Protein AF-A0A963TFZ0-F1 (afdb_monomer_lite)

Secondary structure (DSSP, 8-state):
-----HHHHHIIIIIS--EEEEESSSEEEEEGGGHHHHHHHHHHHHHHHHHHHHHHH-TTTTTTHHHHHHHHHHH-SEETTSS-TTS---SS-TT---HHHHHHHHHHHTTSEEEEEEETTEEEEEEHHHHS-GGGTSSPPPHHHHHHHHHHHHHHHHSEE-HHHHHHHHS-S-HHHHHHHHHHHHHTTSSEEEEEE-TTSPEEEEEE-TTTTSS--PPPPPSS--PPPTT-TTTS-HHHHHHHH------GGG--

Radius of gyration: 21.42 Å; chains: 1; bounding box: 58×41×59 Å

Foldseek 3Di:
DDDDDPVVVCCCQQPVLQWFWDAFLHTDIHGLLCLLLCQLQLVVLCVVCVVVVCVVQNPCLCVCQVVLQVCCVVVPKDWPVRPCPPPPPDPDPPPDDRSSNSNVVNCCSNQQWTFNGDPVPITIIHGNPVRRDPVSVDDRDDNLVSLLVQLVVQQVVVQKFALVSSCSLRVSRDSVSSVVSVVVCVVVLQKDWDWAQWPVRDTDIIIHGPCSVVDDDDDDDDPDDDDADCCHSCCVPVVVCCGHPVDRDDDPVPPD

pLDDT: mean 89.76, std 12.13, range [37.34, 98.81]

Structure (mmCIF, N/CA/C/O backbone):
data_AF-A0A963TFZ0-F1
#
_entry.id   AF-A0A963TFZ0-F1
#
loop_
_atom_site.group_PDB
_atom_site.id
_atom_site.type_symbol
_atom_site.label_atom_id
_atom_site.label_alt_id
_atom_site.label_comp_id
_atom_site.label_asym_id
_atom_site.label_entity_id
_atom_site.label_seq_id
_atom_site.pdbx_PDB_ins_code
_atom_site.Cartn_x
_atom_site.Cartn_y
_atom_site.Cartn_z
_atom_site.occupancy
_atom_site.B_iso_or_equiv
_atom_site.auth_seq_id
_atom_site.auth_comp_id
_atom_site.auth_asym_id
_atom_site.auth_atom_id
_atom_site.pdbx_PDB_model_num
ATOM 1 N N . ARG A 1 1 ? -15.243 -23.449 0.986 1.00 50.50 1 ARG A N 1
ATOM 2 C CA . ARG A 1 1 ? -14.393 -22.265 1.275 1.00 50.50 1 ARG A CA 1
ATOM 3 C C . ARG A 1 1 ? -13.305 -22.223 0.214 1.00 50.50 1 ARG A C 1
ATOM 5 O O . ARG A 1 1 ? -12.649 -23.250 0.073 1.00 50.50 1 ARG A O 1
ATOM 12 N N . PRO A 1 2 ? -13.129 -21.138 -0.553 1.00 51.84 2 PRO A N 1
ATOM 13 C CA . PRO A 1 2 ? -12.000 -21.059 -1.467 1.00 51.84 2 PRO A CA 1
ATOM 14 C C . PRO A 1 2 ? -10.715 -21.015 -0.630 1.00 51.84 2 PRO A C 1
ATOM 16 O O . PRO A 1 2 ? -10.427 -20.033 0.044 1.00 51.84 2 PRO A O 1
ATOM 19 N N . SER A 1 3 ? -9.991 -22.130 -0.591 1.00 74.75 3 SER A N 1
ATOM 20 C CA . SER A 1 3 ? -8.622 -22.174 -0.085 1.00 74.75 3 SER A CA 1
ATOM 21 C C . SER A 1 3 ? -7.736 -21.441 -1.086 1.00 74.75 3 SER A C 1
ATOM 23 O O . SER A 1 3 ? -7.820 -21.732 -2.283 1.00 74.75 3 SER A O 1
ATOM 25 N N . TYR A 1 4 ? -6.887 -20.525 -0.622 1.00 79.44 4 TYR A N 1
ATOM 26 C CA . TYR A 1 4 ? -5.806 -19.993 -1.448 1.00 79.44 4 TYR A CA 1
ATOM 27 C C . TYR A 1 4 ? -5.033 -21.154 -2.094 1.00 79.44 4 TYR A C 1
ATOM 29 O O . TYR A 1 4 ? -4.707 -22.135 -1.426 1.00 79.44 4 TYR A O 1
ATOM 37 N N . ARG A 1 5 ? -4.784 -21.057 -3.401 1.00 87.19 5 ARG A N 1
ATOM 38 C CA . ARG A 1 5 ? -3.925 -21.978 -4.150 1.00 87.19 5 ARG A CA 1
ATOM 39 C C . ARG A 1 5 ? -2.793 -21.144 -4.743 1.00 87.19 5 ARG A C 1
ATOM 41 O O . ARG A 1 5 ? -3.124 -20.158 -5.400 1.00 87.19 5 ARG A O 1
ATOM 48 N N . PRO A 1 6 ? -1.514 -21.502 -4.537 1.00 84.81 6 PRO A N 1
ATOM 49 C CA . PRO A 1 6 ? -0.382 -20.724 -5.047 1.00 84.81 6 PRO A CA 1
ATOM 50 C C . PRO A 1 6 ? -0.499 -20.365 -6.535 1.00 84.81 6 PRO A C 1
ATOM 52 O O . PRO A 1 6 ? -0.297 -19.211 -6.900 1.00 84.81 6 PRO A O 1
ATOM 55 N N . ASP A 1 7 ? -0.962 -21.300 -7.367 1.00 89.38 7 ASP A N 1
ATOM 56 C CA . ASP A 1 7 ? -1.140 -21.091 -8.813 1.00 89.38 7 ASP A CA 1
ATOM 57 C C . ASP A 1 7 ? -2.146 -19.982 -9.160 1.00 89.38 7 ASP A C 1
ATOM 59 O O . ASP A 1 7 ? -2.068 -19.377 -10.232 1.00 89.38 7 ASP A O 1
ATOM 63 N N . ASN A 1 8 ? -3.081 -19.668 -8.254 1.00 92.06 8 ASN A N 1
ATOM 64 C CA . ASN A 1 8 ? -4.006 -18.556 -8.457 1.00 92.06 8 ASN A CA 1
ATOM 65 C C . ASN A 1 8 ? -3.266 -17.218 -8.473 1.00 92.06 8 ASN A C 1
ATOM 67 O O . ASN A 1 8 ? -3.699 -16.318 -9.184 1.00 92.06 8 ASN A O 1
ATOM 71 N N . LEU A 1 9 ? -2.174 -17.070 -7.714 1.00 91.38 9 LEU A N 1
ATOM 72 C CA . LEU A 1 9 ? -1.413 -15.824 -7.688 1.00 91.38 9 LEU A CA 1
ATOM 73 C C . LEU A 1 9 ? -0.761 -15.564 -9.048 1.00 91.38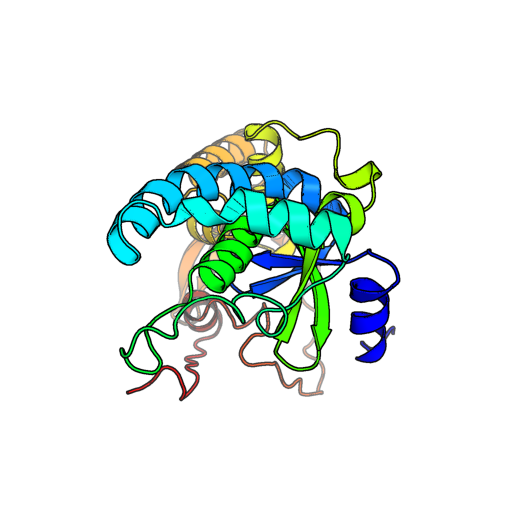 9 LEU A C 1
ATOM 75 O O . LEU A 1 9 ? -1.003 -14.514 -9.637 1.00 91.38 9 LEU A O 1
ATOM 79 N N . ALA A 1 10 ? -0.015 -16.542 -9.572 1.00 90.94 10 ALA A N 1
ATOM 80 C CA . ALA A 1 10 ? 0.621 -16.440 -10.886 1.00 90.94 10 ALA A CA 1
ATOM 81 C C . ALA A 1 10 ? -0.418 -16.202 -11.987 1.00 90.94 10 ALA A C 1
ATOM 83 O O . ALA A 1 10 ? -0.247 -15.335 -12.837 1.00 90.94 10 ALA A O 1
ATOM 84 N N . ARG A 1 11 ? -1.560 -16.899 -11.935 1.00 93.81 11 ARG A N 1
ATOM 85 C CA . ARG A 1 11 ? -2.658 -16.648 -12.872 1.00 93.81 11 ARG A CA 1
ATOM 86 C C . ARG A 1 11 ? -3.182 -15.210 -12.779 1.00 93.81 11 ARG A C 1
ATOM 88 O O . ARG A 1 11 ? -3.301 -14.553 -13.807 1.00 93.81 11 ARG A O 1
ATOM 95 N N . LEU A 1 12 ? -3.512 -14.727 -11.580 1.00 95.69 12 LEU A N 1
ATOM 96 C CA . LEU A 1 12 ? -4.121 -13.407 -11.388 1.00 95.69 12 LEU A CA 1
ATOM 97 C C . LEU A 1 12 ? -3.158 -12.250 -11.701 1.00 95.69 12 LEU A C 1
ATOM 99 O O . LEU A 1 12 ? -3.612 -11.202 -12.158 1.00 95.69 12 LEU A O 1
ATOM 103 N N . HIS A 1 13 ? -1.860 -12.438 -11.463 1.00 95.31 13 HIS A N 1
ATOM 104 C CA . HIS A 1 13 ? -0.815 -11.442 -11.693 1.00 95.31 13 HIS A CA 1
ATOM 105 C C . HIS A 1 13 ? -0.248 -11.498 -13.124 1.00 95.31 13 HIS A C 1
ATOM 107 O O . HIS A 1 13 ? -0.319 -10.514 -13.865 1.00 95.31 13 HIS A O 1
ATOM 113 N N . ASP A 1 14 ? 0.244 -12.662 -13.557 1.00 93.88 14 ASP A N 1
ATOM 114 C CA . ASP A 1 14 ? 1.015 -12.797 -14.800 1.00 93.88 14 ASP A CA 1
ATOM 115 C C . ASP A 1 14 ? 0.125 -12.913 -16.044 1.00 93.88 14 ASP A C 1
ATOM 117 O O . ASP A 1 14 ? 0.558 -12.559 -17.142 1.00 93.88 14 ASP A O 1
ATOM 121 N N . ARG A 1 15 ? -1.101 -13.443 -15.901 1.00 92.81 15 ARG A N 1
ATOM 122 C CA . ARG A 1 15 ? -2.001 -13.725 -17.036 1.00 92.81 15 ARG A CA 1
ATOM 123 C C . ARG A 1 15 ? -3.243 -12.845 -17.046 1.00 92.81 15 ARG A C 1
ATOM 125 O O . ARG A 1 15 ? -3.474 -12.145 -18.023 1.00 92.81 15 ARG A O 1
ATOM 132 N N . ASP A 1 16 ? -4.022 -12.865 -15.966 1.00 95.94 16 ASP A N 1
ATOM 133 C CA . ASP A 1 16 ? -5.342 -12.223 -15.921 1.00 95.94 16 ASP A CA 1
ATOM 134 C C . ASP A 1 16 ? -5.259 -10.706 -15.641 1.00 95.94 16 ASP A C 1
ATOM 136 O O . ASP A 1 16 ? -6.281 -10.028 -15.713 1.00 95.94 16 ASP A O 1
ATOM 140 N N . ARG A 1 17 ? -4.074 -10.172 -15.293 1.00 96.12 17 ARG A N 1
ATOM 141 C CA . ARG A 1 17 ? -3.825 -8.740 -14.999 1.00 96.12 17 ARG A CA 1
ATOM 142 C C . ARG A 1 17 ? -4.759 -8.134 -13.947 1.00 96.12 17 ARG A C 1
ATOM 144 O O . ARG A 1 17 ? -5.064 -6.946 -13.966 1.00 96.12 17 ARG A O 1
ATOM 151 N N . LYS A 1 18 ? -5.192 -8.954 -12.986 1.00 97.12 18 LYS A N 1
ATOM 152 C CA . LYS A 1 18 ? -6.062 -8.541 -11.872 1.00 97.12 18 LYS A CA 1
ATOM 153 C C . LYS A 1 18 ? -5.286 -8.041 -10.663 1.00 97.12 18 LYS A C 1
ATOM 155 O O . LYS A 1 18 ? -5.887 -7.498 -9.736 1.00 97.12 18 LYS A O 1
ATOM 160 N N . LEU A 1 19 ? -3.972 -8.236 -10.658 1.00 97.56 19 LEU A N 1
ATOM 161 C CA . LEU A 1 19 ? -3.061 -7.846 -9.593 1.00 97.56 19 LEU A CA 1
ATOM 162 C C . LEU A 1 19 ? -1.846 -7.123 -10.189 1.00 97.56 19 LEU A C 1
ATOM 164 O O . LEU A 1 19 ? -1.428 -7.453 -11.295 1.00 97.56 19 LEU A O 1
ATOM 168 N N . PHE A 1 20 ? -1.257 -6.194 -9.439 1.00 97.69 20 PHE A N 1
ATOM 169 C CA . PHE A 1 20 ? 0.016 -5.547 -9.760 1.00 97.69 20 PHE A CA 1
ATOM 170 C C . PHE A 1 20 ? 0.934 -5.502 -8.535 1.00 97.69 20 PHE A C 1
ATOM 172 O O . PHE A 1 20 ? 0.472 -5.553 -7.394 1.00 97.69 20 PHE A O 1
ATOM 179 N N . GLU A 1 21 ? 2.239 -5.385 -8.769 1.00 97.12 21 GLU A N 1
ATOM 180 C CA . GLU A 1 21 ? 3.241 -5.234 -7.714 1.00 97.12 21 GLU A CA 1
ATOM 181 C C . GLU A 1 21 ? 3.632 -3.776 -7.496 1.00 97.12 21 GLU A C 1
ATOM 183 O O . GLU A 1 21 ? 4.109 -3.099 -8.413 1.00 97.12 21 GLU A O 1
ATOM 188 N N . HIS A 1 22 ? 3.516 -3.307 -6.253 1.00 97.19 22 HIS A N 1
ATOM 189 C CA . HIS A 1 22 ? 4.093 -2.030 -5.834 1.00 97.19 22 HIS A CA 1
ATOM 190 C C . HIS A 1 22 ? 4.313 -1.967 -4.324 1.00 97.19 22 HIS A C 1
ATOM 192 O O . HIS A 1 22 ? 3.959 -2.875 -3.571 1.00 97.19 22 HIS A O 1
ATOM 198 N N . TRP A 1 23 ? 4.904 -0.869 -3.871 1.00 95.44 23 TRP A N 1
ATOM 199 C CA . TRP A 1 23 ? 5.026 -0.557 -2.460 1.00 95.44 23 TRP A CA 1
ATOM 200 C C . TRP A 1 23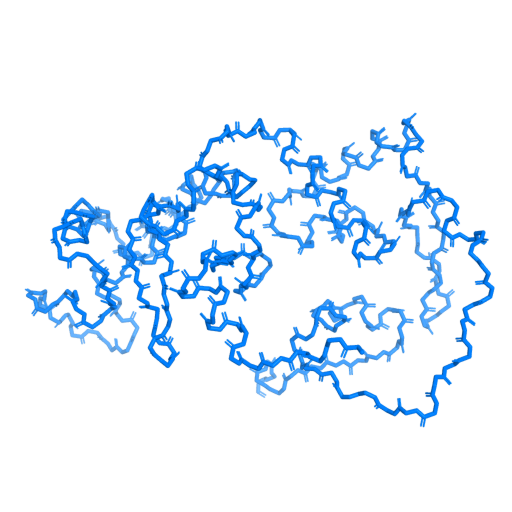 ? 3.678 -0.107 -1.884 1.00 95.44 23 TRP A C 1
ATOM 202 O O . TRP A 1 23 ? 3.051 0.837 -2.375 1.00 95.44 23 TRP A O 1
ATOM 212 N N . THR A 1 24 ? 3.279 -0.741 -0.783 1.00 93.19 24 THR A N 1
ATOM 213 C CA . THR A 1 24 ? 2.396 -0.135 0.221 1.00 93.19 24 THR A CA 1
ATOM 214 C C . THR A 1 24 ? 3.294 0.404 1.349 1.00 93.19 24 THR A C 1
ATOM 216 O O . THR A 1 24 ? 4.152 1.250 1.087 1.00 93.19 24 THR A O 1
ATOM 219 N N . HIS A 1 25 ? 3.153 -0.119 2.567 1.00 88.56 25 HIS 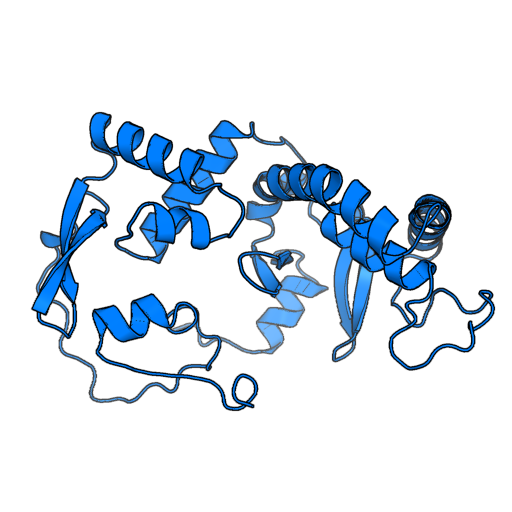A N 1
ATOM 220 C CA . HIS A 1 25 ? 4.175 -0.105 3.616 1.00 88.56 25 HIS A CA 1
ATOM 221 C C . HIS A 1 25 ? 5.401 -0.958 3.245 1.00 88.56 25 HIS A C 1
ATOM 223 O O . HIS A 1 25 ? 6.519 -0.520 3.471 1.00 88.56 25 HIS A O 1
ATOM 229 N N . ASP A 1 26 ? 5.167 -2.104 2.595 1.00 89.81 26 ASP A N 1
ATOM 230 C CA . ASP A 1 26 ? 6.159 -3.070 2.116 1.00 89.81 26 ASP A CA 1
ATOM 231 C C . ASP A 1 26 ? 5.828 -3.505 0.677 1.00 89.81 26 ASP A C 1
ATOM 233 O O . ASP A 1 26 ? 4.806 -3.100 0.102 1.00 89.81 26 ASP A O 1
ATOM 237 N N . ALA A 1 27 ? 6.697 -4.314 0.065 1.00 90.94 27 ALA A N 1
ATOM 238 C CA . ALA A 1 27 ? 6.496 -4.829 -1.286 1.00 90.94 27 ALA A CA 1
ATOM 239 C C . ALA A 1 27 ? 5.262 -5.736 -1.292 1.00 90.94 27 ALA A C 1
ATOM 241 O O . ALA A 1 27 ? 5.208 -6.725 -0.566 1.00 90.94 27 ALA A O 1
ATOM 242 N N . SER A 1 28 ? 4.248 -5.366 -2.071 1.00 93.62 28 SER A N 1
ATOM 243 C CA . SER A 1 28 ? 2.913 -5.956 -1.984 1.00 93.62 28 SER A CA 1
ATOM 244 C C . SER A 1 28 ? 2.368 -6.335 -3.355 1.00 93.62 28 SER A C 1
ATOM 246 O O . SER A 1 28 ? 2.646 -5.666 -4.350 1.00 93.62 28 SER A O 1
ATOM 248 N N . ILE A 1 29 ? 1.520 -7.365 -3.370 1.00 94.69 29 ILE A N 1
ATOM 249 C CA . ILE A 1 29 ? 0.613 -7.655 -4.482 1.00 94.69 29 ILE A CA 1
ATOM 250 C C . ILE A 1 29 ? -0.708 -6.923 -4.225 1.00 94.69 29 ILE A C 1
ATOM 252 O O . ILE A 1 29 ? -1.306 -7.082 -3.159 1.00 94.69 29 ILE A O 1
ATOM 256 N N . ILE A 1 30 ? -1.163 -6.115 -5.178 1.00 96.44 30 ILE A N 1
ATOM 257 C CA . ILE A 1 30 ? -2.272 -5.170 -5.007 1.00 96.44 30 ILE A CA 1
ATOM 258 C C . ILE A 1 30 ? -3.319 -5.413 -6.106 1.00 96.44 30 ILE A C 1
ATOM 260 O O . ILE A 1 30 ? -2.935 -5.653 -7.248 1.00 96.44 30 ILE A O 1
ATOM 264 N N . PRO A 1 31 ? -4.633 -5.342 -5.821 1.00 97.00 31 PRO A N 1
ATOM 265 C CA . PRO A 1 31 ? -5.661 -5.399 -6.860 1.00 97.00 31 PRO A CA 1
ATOM 266 C C . PRO A 1 31 ? -5.463 -4.330 -7.937 1.00 97.00 31 PRO A C 1
ATOM 268 O O . PRO A 1 31 ? -5.339 -3.154 -7.609 1.00 97.00 31 PRO A O 1
ATOM 271 N N . ALA A 1 32 ? -5.501 -4.714 -9.215 1.00 97.56 32 ALA A N 1
ATOM 272 C CA . ALA A 1 32 ? -5.332 -3.794 -10.345 1.00 97.56 32 ALA A CA 1
ATOM 273 C C . ALA A 1 32 ? -6.361 -2.653 -10.338 1.00 97.56 32 ALA A C 1
ATOM 275 O O . ALA A 1 32 ? -6.022 -1.521 -10.665 1.00 97.56 32 ALA A O 1
ATOM 276 N N . ALA A 1 33 ? -7.568 -2.907 -9.826 1.00 97.06 33 ALA A N 1
ATOM 277 C CA . ALA A 1 33 ? -8.592 -1.885 -9.621 1.00 97.06 33 ALA A CA 1
ATOM 278 C C . ALA A 1 33 ? -8.156 -0.732 -8.696 1.00 97.06 33 ALA A C 1
ATOM 280 O O . ALA A 1 33 ? -8.778 0.323 -8.698 1.00 97.06 33 ALA A O 1
ATOM 281 N N . TYR A 1 34 ? -7.103 -0.908 -7.889 1.00 97.38 34 TYR A N 1
ATOM 282 C CA . TYR A 1 34 ? -6.584 0.143 -7.006 1.00 97.38 34 TYR A CA 1
ATOM 283 C C . TYR A 1 34 ? -5.513 0.996 -7.684 1.00 97.38 34 TYR A C 1
ATOM 285 O O . TYR A 1 34 ? -5.101 2.015 -7.130 1.00 97.38 34 TYR A O 1
ATOM 293 N N . PHE A 1 35 ? -5.063 0.607 -8.877 1.00 98.12 35 PHE A N 1
ATOM 294 C CA . PHE A 1 35 ? -4.009 1.294 -9.607 1.00 98.12 35 PHE A CA 1
ATOM 295 C C . PHE A 1 35 ? -4.256 2.802 -9.817 1.00 98.12 35 PHE A C 1
ATOM 297 O O . PHE A 1 35 ? -3.306 3.564 -9.604 1.00 98.12 35 PHE A O 1
ATOM 304 N N . PRO A 1 36 ? -5.486 3.291 -10.109 1.00 97.88 36 PRO A N 1
ATOM 305 C CA . PRO A 1 36 ? -5.740 4.730 -10.210 1.00 97.88 36 PRO A CA 1
ATOM 306 C C . PRO A 1 36 ? -5.307 5.501 -8.953 1.00 97.88 36 PRO A C 1
ATOM 308 O O . PRO A 1 36 ? -4.652 6.539 -9.039 1.00 97.88 36 PRO A O 1
ATOM 311 N N . HIS A 1 37 ? -5.554 4.941 -7.765 1.00 97.81 37 HIS A N 1
ATOM 312 C CA . HIS A 1 37 ? -5.163 5.548 -6.491 1.00 97.81 37 HIS A CA 1
ATOM 313 C C . HIS A 1 37 ? -3.651 5.515 -6.241 1.00 97.81 37 HIS A C 1
ATOM 315 O O . HIS A 1 37 ? -3.146 6.262 -5.396 1.00 97.81 37 HIS A O 1
ATOM 321 N N . TRP A 1 38 ? -2.892 4.677 -6.947 1.00 97.62 38 TRP A N 1
ATOM 322 C CA . TRP A 1 38 ? -1.431 4.652 -6.846 1.00 97.62 38 TRP A CA 1
ATOM 323 C C . TRP A 1 38 ? -0.754 5.814 -7.574 1.00 97.62 38 TRP A C 1
ATOM 325 O O . TRP A 1 38 ? 0.379 6.146 -7.228 1.00 97.62 38 TRP A O 1
ATOM 335 N N . ARG A 1 39 ? -1.454 6.520 -8.475 1.00 96.44 39 ARG A N 1
ATOM 336 C CA . ARG A 1 39 ? -0.924 7.711 -9.164 1.00 96.44 39 ARG A CA 1
ATOM 337 C C . ARG A 1 39 ? -0.428 8.787 -8.196 1.00 96.44 39 ARG A C 1
ATOM 339 O O . ARG A 1 39 ? 0.658 9.324 -8.395 1.00 96.44 39 ARG A O 1
ATOM 346 N N . LEU A 1 40 ? -1.144 9.016 -7.089 1.00 97.06 40 LEU A N 1
ATOM 347 C CA . LEU A 1 40 ? -0.692 9.929 -6.031 1.00 97.06 40 LEU A CA 1
ATOM 348 C C . LEU A 1 40 ? 0.653 9.496 -5.430 1.00 97.06 40 LEU A C 1
ATOM 350 O O . LEU A 1 40 ? 1.507 10.332 -5.139 1.00 97.06 40 LEU A O 1
ATOM 354 N N . ARG A 1 41 ? 0.855 8.185 -5.238 1.00 96.50 41 ARG A N 1
ATOM 355 C CA . ARG A 1 41 ? 2.120 7.654 -4.719 1.00 96.50 41 ARG A CA 1
ATOM 356 C C . ARG A 1 41 ? 3.241 7.864 -5.724 1.00 96.50 41 ARG A C 1
ATOM 358 O O . ARG A 1 41 ? 4.305 8.303 -5.313 1.00 96.50 41 ARG A O 1
ATOM 365 N N . PHE A 1 42 ? 2.994 7.597 -7.004 1.00 97.12 42 PHE A N 1
ATOM 366 C CA . PHE A 1 42 ? 3.980 7.787 -8.067 1.00 97.12 42 PHE A CA 1
ATOM 367 C C . PHE A 1 42 ? 4.445 9.239 -8.159 1.00 97.12 42 PHE A C 1
ATOM 369 O O . PHE A 1 42 ? 5.645 9.475 -8.131 1.00 97.12 42 PHE A O 1
ATOM 376 N N . ALA A 1 43 ? 3.519 10.203 -8.149 1.00 95.94 43 ALA A N 1
ATOM 377 C CA . ALA A 1 43 ? 3.854 11.628 -8.176 1.00 95.94 43 ALA A CA 1
ATOM 378 C C . ALA A 1 43 ? 4.667 12.061 -6.939 1.00 95.94 43 ALA A C 1
ATOM 380 O O . ALA A 1 43 ? 5.665 12.775 -7.047 1.00 95.94 43 ALA A O 1
ATOM 381 N N . ARG A 1 44 ? 4.281 11.585 -5.745 1.00 95.12 44 ARG A N 1
ATOM 382 C CA . ARG A 1 44 ? 5.035 11.834 -4.502 1.00 95.12 44 ARG A CA 1
ATOM 383 C C . ARG A 1 44 ? 6.418 11.195 -4.539 1.00 95.12 44 ARG A C 1
ATOM 385 O O . ARG A 1 44 ? 7.380 11.795 -4.065 1.00 95.12 44 ARG A O 1
ATOM 392 N N . ASP A 1 45 ? 6.518 9.977 -5.059 1.00 94.62 45 ASP A N 1
ATOM 393 C CA . ASP A 1 45 ? 7.780 9.264 -5.202 1.00 94.62 45 ASP A CA 1
ATOM 394 C C . ASP A 1 45 ? 8.687 9.948 -6.220 1.00 94.62 45 ASP A C 1
ATOM 396 O O . ASP A 1 45 ? 9.851 10.152 -5.909 1.00 94.62 45 ASP A O 1
ATOM 400 N N . GLU A 1 46 ? 8.183 10.389 -7.366 1.00 94.31 46 GLU A N 1
ATOM 401 C CA . GLU A 1 46 ? 8.962 11.132 -8.358 1.00 94.31 46 GLU A CA 1
ATOM 402 C C . GLU A 1 46 ? 9.607 12.379 -7.740 1.00 94.31 46 GLU A C 1
ATOM 404 O O . GLU A 1 46 ? 10.835 12.504 -7.745 1.00 94.31 46 GLU A O 1
ATOM 409 N N . ALA A 1 47 ? 8.810 13.228 -7.079 1.00 92.38 47 ALA A N 1
ATOM 410 C CA . ALA A 1 47 ? 9.307 14.423 -6.395 1.00 92.38 47 ALA A CA 1
ATOM 411 C C . ALA A 1 47 ? 10.351 14.090 -5.313 1.00 92.38 47 ALA A C 1
ATOM 413 O O . ALA A 1 47 ? 11.393 14.733 -5.205 1.00 92.38 47 ALA A O 1
ATOM 414 N N . ARG A 1 48 ? 10.089 13.051 -4.514 1.00 91.00 48 ARG A N 1
ATOM 415 C CA . ARG A 1 48 ? 10.905 12.679 -3.351 1.00 91.00 48 ARG A CA 1
ATOM 416 C C . ARG A 1 48 ? 12.178 11.908 -3.711 1.00 91.00 48 ARG A C 1
ATOM 418 O O . ARG A 1 48 ? 13.156 11.935 -2.958 1.00 91.00 48 ARG A O 1
ATOM 425 N N . LEU A 1 49 ? 12.147 11.117 -4.777 1.00 90.38 49 LEU A N 1
ATOM 426 C CA . LEU A 1 49 ? 13.275 10.292 -5.203 1.00 90.38 49 LEU A CA 1
ATOM 427 C C . LEU A 1 49 ? 14.242 11.089 -6.053 1.00 90.38 49 LEU A C 1
ATOM 429 O O . LEU A 1 49 ? 15.430 10.841 -5.925 1.00 90.38 49 LEU A O 1
ATOM 433 N N . ARG A 1 50 ? 13.774 12.051 -6.856 1.00 87.38 50 ARG A N 1
ATOM 434 C CA . ARG A 1 50 ? 14.645 12.811 -7.761 1.00 87.38 50 ARG A CA 1
ATOM 435 C C . ARG A 1 50 ? 15.839 13.435 -7.035 1.00 87.38 50 ARG A C 1
ATOM 437 O O . ARG A 1 50 ? 16.977 13.215 -7.428 1.00 87.38 50 ARG A O 1
ATOM 444 N N . GLU A 1 51 ? 15.592 14.117 -5.918 1.00 85.19 51 GLU A N 1
ATOM 445 C CA . GLU A 1 51 ? 16.661 14.705 -5.100 1.00 85.19 51 GLU A CA 1
ATOM 446 C C . GLU A 1 51 ? 17.513 13.639 -4.392 1.00 85.19 51 GLU A C 1
ATOM 448 O O . GLU A 1 51 ? 18.740 13.723 -4.359 1.00 85.19 51 GLU A O 1
ATOM 453 N N . ARG A 1 52 ? 16.878 12.618 -3.804 1.00 87.25 52 ARG A N 1
ATOM 454 C CA . ARG A 1 52 ? 17.597 11.606 -3.014 1.00 87.25 52 ARG A CA 1
ATOM 455 C C . ARG A 1 52 ? 18.480 10.713 -3.874 1.00 87.25 52 ARG A C 1
ATOM 457 O O . ARG A 1 52 ? 19.564 10.344 -3.444 1.00 87.25 52 ARG A O 1
ATOM 464 N N . TRP A 1 53 ? 18.028 10.390 -5.076 1.00 87.38 53 TRP A N 1
ATOM 465 C CA . TRP A 1 53 ? 18.745 9.524 -6.000 1.00 87.38 53 TRP A CA 1
ATOM 466 C C . TRP A 1 53 ? 19.894 10.260 -6.674 1.00 87.38 53 TRP A C 1
ATOM 468 O O . TRP A 1 53 ? 20.956 9.665 -6.789 1.00 87.38 53 TRP A O 1
ATOM 478 N N . ALA A 1 54 ? 19.752 11.556 -6.977 1.00 86.50 54 ALA A N 1
ATOM 479 C CA . ALA A 1 54 ? 20.891 12.384 -7.377 1.00 86.50 54 ALA A CA 1
ATOM 480 C C . ALA A 1 54 ? 21.998 12.372 -6.306 1.00 86.50 54 ALA A C 1
ATOM 482 O O . ALA A 1 54 ? 23.165 12.155 -6.611 1.00 86.50 54 ALA A O 1
ATOM 483 N N . LYS A 1 55 ? 21.633 12.499 -5.020 1.00 86.06 55 LYS A N 1
ATOM 484 C CA . LYS A 1 55 ? 22.603 12.422 -3.911 1.00 86.06 55 LYS A CA 1
ATOM 485 C C . LYS A 1 55 ? 23.245 11.039 -3.752 1.00 86.06 55 LYS A C 1
ATOM 487 O O . LYS A 1 55 ? 24.394 10.959 -3.335 1.00 86.06 55 LYS A O 1
ATOM 492 N N . TRP A 1 56 ? 22.509 9.959 -4.013 1.00 83.25 56 TRP A N 1
ATOM 493 C CA . TRP A 1 56 ? 22.991 8.586 -3.804 1.00 83.25 56 TRP A CA 1
ATOM 494 C C . TRP A 1 56 ? 23.764 8.009 -4.988 1.00 83.25 56 TRP A C 1
ATOM 496 O O . TRP A 1 56 ? 24.706 7.250 -4.782 1.00 83.25 56 TRP A O 1
ATOM 506 N N . HIS A 1 57 ? 23.361 8.343 -6.211 1.00 82.12 57 HIS A N 1
ATOM 507 C CA . HIS A 1 57 ? 23.895 7.759 -7.442 1.00 82.12 57 HIS A CA 1
ATOM 508 C C . HIS A 1 57 ? 24.710 8.753 -8.276 1.00 82.12 57 HIS A C 1
ATOM 510 O O . HIS A 1 57 ? 25.331 8.352 -9.258 1.00 82.12 57 HIS A O 1
ATOM 516 N N . GLY A 1 58 ? 24.755 10.018 -7.855 1.00 81.62 58 GLY A N 1
ATOM 517 C CA . GLY A 1 58 ? 25.418 11.101 -8.564 1.00 81.62 58 GLY A CA 1
ATOM 518 C C . GLY A 1 58 ? 24.518 11.771 -9.598 1.00 81.62 58 GLY A C 1
ATOM 519 O O . GLY A 1 58 ? 23.431 11.293 -9.943 1.00 81.62 58 GLY A O 1
ATOM 520 N N . ASP A 1 59 ? 24.998 12.906 -10.098 1.00 77.56 59 ASP A N 1
ATOM 521 C CA . ASP A 1 59 ? 24.352 13.618 -11.194 1.00 77.56 59 ASP A CA 1
ATOM 522 C C . ASP A 1 59 ? 24.321 12.746 -12.460 1.00 77.56 59 ASP A C 1
ATOM 524 O O . ASP A 1 59 ? 25.250 11.989 -12.748 1.00 77.56 59 ASP A O 1
ATOM 528 N N . GLY A 1 60 ? 23.226 12.839 -13.217 1.00 78.81 60 GLY A N 1
ATOM 529 C CA . GLY A 1 60 ? 23.024 12.058 -14.438 1.00 78.81 60 GLY A CA 1
ATOM 530 C C . GLY A 1 60 ? 22.540 10.619 -14.223 1.00 78.81 60 GLY A C 1
ATOM 531 O O . GLY A 1 60 ? 22.533 9.841 -15.179 1.00 78.81 60 GLY A O 1
ATOM 532 N N . PHE A 1 61 ? 22.095 10.251 -13.014 1.00 82.88 61 PHE A N 1
ATOM 533 C CA . PHE A 1 61 ? 21.468 8.943 -12.747 1.00 82.88 61 PHE A CA 1
ATOM 534 C C . PHE A 1 61 ? 20.236 8.661 -13.630 1.00 82.88 61 PHE A C 1
ATOM 536 O O . PHE A 1 61 ? 19.874 7.504 -13.835 1.00 82.88 61 PHE A O 1
ATOM 543 N N . ASP A 1 62 ? 19.593 9.712 -14.142 1.00 86.44 62 ASP A N 1
ATOM 544 C CA . ASP A 1 62 ? 18.404 9.685 -14.991 1.00 86.44 62 ASP A CA 1
ATOM 545 C C . ASP A 1 62 ? 18.712 9.627 -16.498 1.00 86.44 62 ASP A C 1
ATOM 547 O O . ASP A 1 62 ? 17.805 9.410 -17.301 1.00 86.44 62 ASP A O 1
ATOM 551 N N . THR A 1 63 ? 19.982 9.734 -16.906 1.00 85.94 63 THR A N 1
ATOM 552 C CA . THR A 1 63 ? 20.390 9.766 -18.329 1.00 85.94 63 THR A CA 1
ATOM 553 C C . THR A 1 63 ? 19.998 8.521 -19.125 1.00 85.94 63 THR A C 1
ATOM 555 O O . THR A 1 63 ? 19.808 8.608 -20.335 1.00 85.94 63 THR A O 1
ATOM 558 N N . GLN A 1 64 ? 19.854 7.368 -18.466 1.00 84.38 64 GLN A N 1
ATOM 559 C CA . GLN A 1 64 ? 19.484 6.103 -19.111 1.00 84.38 64 GLN A CA 1
ATOM 560 C C . GLN A 1 64 ? 17.971 5.844 -19.132 1.00 84.38 64 GLN A C 1
ATOM 562 O O . GLN A 1 64 ? 17.540 4.836 -19.683 1.00 84.38 64 GLN A O 1
ATOM 567 N N . PHE A 1 65 ? 17.142 6.710 -18.537 1.00 91.38 65 PHE A N 1
ATOM 568 C CA . PHE A 1 65 ? 15.716 6.409 -18.364 1.00 91.38 65 PHE A CA 1
ATOM 569 C C . PHE A 1 65 ? 14.984 6.287 -19.699 1.00 91.38 65 PHE A C 1
ATOM 571 O O . PHE A 1 65 ? 14.247 5.322 -19.887 1.00 91.38 65 PHE A O 1
ATOM 578 N N . GLU A 1 66 ? 15.224 7.215 -20.627 1.00 91.44 66 GLU A N 1
ATOM 579 C CA . GLU A 1 66 ? 14.592 7.182 -21.950 1.00 91.44 66 GLU A CA 1
ATOM 580 C C . GLU A 1 66 ? 15.049 5.960 -22.752 1.00 91.44 66 GLU A C 1
ATOM 582 O O . GLU A 1 66 ? 14.220 5.194 -23.226 1.00 91.44 66 GLU A O 1
ATOM 587 N N . ALA A 1 67 ? 16.359 5.701 -22.800 1.00 90.25 67 ALA A N 1
ATOM 588 C CA . ALA A 1 67 ? 16.913 4.541 -23.497 1.00 90.25 67 ALA A CA 1
ATOM 589 C C . ALA A 1 67 ? 16.340 3.215 -22.963 1.00 90.25 67 ALA A C 1
ATOM 591 O O . ALA A 1 67 ? 16.023 2.310 -23.734 1.00 90.25 67 ALA A O 1
ATOM 592 N N . VAL A 1 68 ? 16.158 3.100 -21.642 1.00 91.25 68 VAL A N 1
ATOM 593 C CA . VAL A 1 68 ? 15.531 1.925 -21.022 1.00 91.25 68 VAL A CA 1
ATOM 594 C C . VAL A 1 68 ? 14.051 1.818 -21.396 1.00 91.25 68 VAL A C 1
ATOM 596 O O . VAL A 1 68 ? 13.592 0.719 -21.702 1.00 91.25 68 VAL A O 1
ATOM 599 N N . LEU A 1 69 ? 13.300 2.923 -21.407 1.00 95.31 69 LEU A N 1
ATOM 600 C CA . LEU A 1 69 ? 11.896 2.926 -21.834 1.00 95.31 69 LEU A CA 1
ATOM 601 C C . LEU A 1 69 ? 11.743 2.532 -23.308 1.00 95.31 69 LEU A C 1
ATOM 603 O O . LEU A 1 69 ? 10.907 1.682 -23.617 1.00 95.31 69 LEU A O 1
ATOM 607 N N . GLU A 1 70 ? 12.562 3.090 -24.200 1.00 93.88 70 GLU A N 1
ATOM 608 C CA . GLU A 1 70 ? 12.590 2.744 -25.625 1.00 93.88 70 GLU A CA 1
ATOM 609 C C . GLU A 1 70 ? 12.928 1.265 -25.839 1.00 93.88 70 GLU A C 1
ATOM 611 O O . GLU A 1 70 ? 12.290 0.575 -26.642 1.00 93.88 70 GLU A O 1
ATOM 616 N N . GLU A 1 71 ? 13.894 0.743 -25.083 1.00 91.69 71 GLU A N 1
ATOM 617 C CA . GLU A 1 71 ? 14.286 -0.657 -25.175 1.00 91.69 71 GLU A CA 1
ATOM 618 C C . GLU A 1 71 ? 13.159 -1.599 -24.729 1.00 91.69 71 GLU A C 1
ATOM 620 O O . GLU A 1 71 ? 12.864 -2.575 -25.426 1.00 91.69 71 GLU A O 1
ATOM 625 N N . VAL A 1 72 ? 12.476 -1.287 -23.621 1.00 95.81 72 VAL A N 1
ATOM 626 C CA . VAL A 1 72 ? 11.290 -2.032 -23.158 1.00 95.81 72 VAL A CA 1
ATOM 627 C C . VAL A 1 72 ? 10.164 -1.930 -24.194 1.00 95.81 72 VAL A C 1
ATOM 629 O O . VAL A 1 72 ? 9.525 -2.927 -24.538 1.00 95.81 72 VAL A O 1
ATOM 632 N N . ALA A 1 73 ? 9.934 -0.742 -24.758 1.00 96.50 73 ALA A N 1
ATOM 633 C CA . ALA A 1 73 ? 8.917 -0.533 -25.781 1.00 96.50 73 ALA A CA 1
ATOM 634 C C . ALA A 1 73 ? 9.164 -1.414 -27.014 1.00 96.50 73 ALA A C 1
ATOM 636 O O . ALA A 1 73 ? 8.220 -2.019 -27.537 1.00 96.50 73 ALA A O 1
ATOM 637 N N . ARG A 1 74 ? 10.427 -1.529 -27.441 1.00 95.00 74 ARG A N 1
ATOM 638 C CA . ARG A 1 74 ? 10.850 -2.275 -28.630 1.00 95.00 74 ARG A CA 1
ATOM 639 C C . ARG A 1 74 ? 10.929 -3.786 -28.409 1.00 95.00 74 ARG A C 1
ATOM 641 O O . ARG A 1 74 ? 10.450 -4.538 -29.254 1.00 95.00 74 ARG A O 1
ATOM 648 N N . ARG A 1 75 ? 11.561 -4.244 -27.322 1.00 93.56 75 ARG A N 1
ATOM 649 C CA . ARG A 1 75 ? 11.785 -5.678 -27.043 1.00 93.56 75 ARG A CA 1
ATOM 650 C C . ARG A 1 75 ? 10.621 -6.344 -26.314 1.00 93.56 75 ARG A C 1
ATOM 652 O O . ARG A 1 75 ? 10.505 -7.567 -26.360 1.00 93.56 75 ARG A O 1
ATOM 659 N N . GLY A 1 76 ? 9.770 -5.563 -25.653 1.00 95.25 76 GLY A N 1
ATOM 660 C CA . GLY A 1 76 ? 8.800 -6.073 -24.692 1.00 95.25 76 GLY A CA 1
ATOM 661 C C . GLY A 1 76 ? 9.433 -6.267 -23.308 1.00 95.25 76 GLY A C 1
ATOM 662 O O . GLY A 1 76 ? 10.389 -5.569 -22.971 1.00 95.25 76 GLY A O 1
ATOM 663 N N . PRO A 1 77 ? 8.913 -7.197 -22.488 1.00 96.50 77 PRO A N 1
ATOM 664 C CA . PRO A 1 77 ? 9.337 -7.329 -21.103 1.00 96.50 77 PRO A CA 1
ATOM 665 C C . PRO A 1 77 ? 10.832 -7.615 -20.908 1.00 96.50 77 PRO A C 1
ATOM 667 O O . PRO A 1 77 ? 11.362 -8.551 -21.506 1.00 96.50 77 PRO A O 1
ATOM 670 N N . VAL A 1 78 ? 11.475 -6.890 -19.989 1.00 94.81 78 VAL A N 1
ATOM 671 C CA . VAL A 1 78 ? 12.905 -7.028 -19.654 1.00 94.81 78 VAL A CA 1
ATOM 672 C C . VAL A 1 78 ? 13.129 -7.169 -18.152 1.00 94.81 78 VAL A C 1
ATOM 674 O O . VAL A 1 78 ? 12.367 -6.669 -17.326 1.00 94.81 78 VAL A O 1
ATOM 677 N N . SER A 1 79 ? 14.205 -7.839 -17.769 1.00 92.44 79 SER A N 1
ATOM 678 C CA . SER A 1 79 ? 14.669 -7.954 -16.391 1.00 92.44 79 SER A CA 1
ATOM 679 C C . SER A 1 79 ? 16.004 -7.238 -16.195 1.00 92.44 79 SER A C 1
ATOM 681 O O . SER A 1 79 ? 16.653 -6.799 -17.140 1.00 92.44 79 SER A O 1
ATOM 683 N N . THR A 1 80 ? 16.476 -7.183 -14.950 1.00 87.75 80 THR A N 1
ATOM 684 C CA . THR A 1 80 ? 17.813 -6.658 -14.627 1.00 87.75 80 THR A CA 1
ATOM 685 C C . THR A 1 80 ? 18.969 -7.452 -15.245 1.00 87.75 80 THR A C 1
ATOM 687 O O . THR A 1 80 ? 20.107 -7.000 -15.149 1.00 87.75 80 THR A O 1
ATOM 690 N N . ALA A 1 81 ? 18.713 -8.633 -15.820 1.00 85.44 81 ALA A N 1
ATOM 691 C CA . ALA A 1 81 ? 19.713 -9.406 -16.555 1.00 85.44 81 ALA A CA 1
ATOM 692 C C . ALA A 1 81 ? 19.741 -9.089 -18.054 1.00 85.44 81 ALA A C 1
ATOM 694 O O . ALA A 1 81 ? 20.725 -9.417 -18.699 1.00 85.44 81 ALA A O 1
ATOM 695 N N . ASP A 1 82 ? 18.692 -8.459 -18.587 1.00 84.00 82 ASP A N 1
ATOM 696 C CA . ASP A 1 82 ? 18.565 -8.153 -20.017 1.00 84.00 82 ASP A CA 1
ATOM 697 C C . ASP A 1 82 ? 19.055 -6.731 -20.349 1.00 84.00 82 ASP A C 1
ATOM 699 O O . ASP A 1 82 ? 19.049 -6.320 -21.508 1.00 84.00 82 ASP A O 1
ATOM 703 N N . VAL A 1 83 ? 19.454 -5.964 -19.326 1.00 77.56 83 VAL A N 1
ATOM 704 C CA . VAL A 1 83 ? 19.899 -4.568 -19.428 1.00 77.56 83 VAL A CA 1
ATOM 705 C C . VAL A 1 83 ? 21.306 -4.391 -18.855 1.00 77.56 83 VAL A C 1
ATOM 707 O O . VAL A 1 83 ? 21.723 -5.126 -17.958 1.00 77.56 83 VAL A O 1
ATOM 710 N N . GLY A 1 84 ? 22.031 -3.383 -19.346 1.00 67.19 84 GLY A N 1
ATOM 711 C CA . GLY A 1 84 ? 23.359 -3.029 -18.840 1.00 67.19 84 GLY A CA 1
ATOM 712 C C . GLY A 1 84 ? 24.508 -3.934 -19.307 1.00 67.19 84 GLY A C 1
ATOM 713 O O . GLY A 1 84 ? 25.601 -3.826 -18.760 1.00 67.19 84 GLY A O 1
ATOM 714 N N . GLU A 1 85 ? 24.310 -4.808 -20.306 1.00 63.19 85 GLU A N 1
ATOM 715 C CA . GLU A 1 85 ? 25.388 -5.654 -20.864 1.00 63.19 85 GLU A CA 1
ATOM 716 C C . GLU A 1 85 ? 26.509 -4.840 -21.535 1.00 63.19 85 GLU A C 1
ATOM 718 O O . GLU A 1 85 ? 27.666 -5.250 -21.503 1.00 63.19 85 GLU A O 1
ATOM 723 N N . ALA A 1 86 ? 26.172 -3.681 -22.108 1.00 56.69 86 ALA A N 1
ATOM 724 C CA . ALA A 1 86 ? 27.119 -2.766 -22.748 1.00 56.69 86 ALA A CA 1
ATOM 725 C C . ALA A 1 86 ? 27.708 -1.714 -21.788 1.00 56.69 86 ALA A C 1
ATOM 727 O O . ALA A 1 86 ? 28.545 -0.913 -22.197 1.00 56.69 86 ALA A O 1
ATOM 728 N N . GLU A 1 87 ? 27.270 -1.683 -20.527 1.00 62.44 87 GLU A N 1
ATOM 729 C CA . GLU A 1 87 ? 27.792 -0.739 -19.543 1.00 62.44 87 GLU A CA 1
ATOM 730 C C . GLU A 1 87 ? 29.061 -1.316 -18.907 1.00 62.44 87 GLU A C 1
ATOM 732 O O . GLU A 1 87 ? 29.062 -2.449 -18.413 1.00 62.44 87 GLU A O 1
ATOM 737 N N . GLU A 1 88 ? 30.152 -0.541 -18.901 1.00 54.34 88 GLU A N 1
ATOM 738 C CA . GLU A 1 88 ? 31.375 -0.936 -18.202 1.00 54.34 88 GLU A CA 1
ATOM 739 C C . GLU A 1 88 ? 31.041 -1.269 -16.745 1.00 54.34 88 GLU A C 1
ATOM 741 O O . GLU A 1 88 ? 30.507 -0.443 -15.997 1.00 54.34 88 GLU A O 1
ATOM 746 N N . ARG A 1 89 ? 31.344 -2.507 -16.334 1.00 52.28 89 ARG A N 1
ATOM 747 C CA . ARG A 1 89 ? 31.249 -2.920 -14.934 1.00 52.28 89 ARG A CA 1
ATOM 748 C C . ARG A 1 89 ? 32.230 -2.065 -14.137 1.00 52.28 89 ARG A C 1
ATOM 750 O O . ARG A 1 89 ? 33.425 -2.353 -14.124 1.00 52.28 89 ARG A O 1
ATOM 757 N N . ARG A 1 90 ? 31.731 -1.006 -13.499 1.00 50.88 90 ARG A N 1
ATOM 758 C CA . ARG A 1 90 ? 32.521 -0.229 -12.543 1.00 50.88 90 ARG A CA 1
ATOM 759 C C . ARG A 1 90 ? 32.970 -1.162 -11.416 1.00 50.88 90 ARG A C 1
ATOM 761 O O . ARG A 1 90 ? 32.260 -2.089 -11.032 1.00 50.88 90 ARG A O 1
ATOM 768 N N . SER A 1 91 ? 34.221 -0.995 -11.003 1.00 45.38 91 SER A N 1
ATOM 769 C CA . SER A 1 91 ? 34.967 -1.956 -10.191 1.00 45.38 91 SER A CA 1
ATOM 770 C C . SER A 1 91 ? 34.672 -1.881 -8.689 1.00 45.38 91 SER A C 1
ATOM 772 O O . SER A 1 91 ? 35.456 -2.413 -7.903 1.00 45.38 91 SER A O 1
ATOM 774 N N . GLY A 1 92 ? 33.609 -1.207 -8.248 1.00 43.75 92 GLY A N 1
ATOM 775 C CA . GLY A 1 92 ? 33.182 -1.284 -6.854 1.00 43.75 92 GLY A CA 1
ATOM 776 C C . GLY A 1 92 ? 32.349 -2.536 -6.620 1.00 43.75 92 GLY A C 1
ATOM 777 O O . GLY A 1 92 ? 31.710 -3.061 -7.525 1.00 43.75 92 GLY A O 1
ATOM 778 N N . GLY A 1 93 ? 32.427 -3.072 -5.401 1.00 39.38 93 GLY A N 1
ATOM 779 C CA . GLY A 1 93 ? 31.854 -4.370 -5.035 1.00 39.38 93 GLY A CA 1
ATOM 780 C C . GLY A 1 93 ? 30.332 -4.475 -5.209 1.00 39.38 93 GLY A C 1
ATOM 781 O O . GLY A 1 93 ? 29.691 -3.636 -5.824 1.00 39.38 93 GLY A O 1
ATOM 782 N N . TRP A 1 94 ? 29.728 -5.502 -4.602 1.00 38.31 94 TRP A N 1
ATOM 783 C CA . TRP A 1 94 ? 28.288 -5.841 -4.682 1.00 38.31 94 TRP A CA 1
ATOM 784 C C . TRP A 1 94 ? 27.315 -4.632 -4.593 1.00 38.31 94 TRP A C 1
ATOM 786 O O . TRP A 1 94 ? 26.197 -4.698 -5.096 1.00 38.31 94 TRP A O 1
ATOM 796 N N . TRP A 1 95 ? 27.736 -3.522 -3.980 1.00 37.34 95 TRP A N 1
ATOM 797 C CA . TRP A 1 95 ? 26.975 -2.292 -3.762 1.00 37.34 95 TRP A CA 1
ATOM 798 C C . TRP A 1 95 ? 26.929 -1.293 -4.934 1.00 37.34 95 TRP A C 1
ATOM 800 O O . TRP A 1 95 ? 26.108 -0.377 -4.877 1.00 37.34 95 TRP A O 1
ATOM 810 N N . GLU A 1 96 ? 27.747 -1.424 -5.985 1.00 55.22 96 GLU A N 1
ATOM 811 C CA . GLU A 1 96 ? 27.665 -0.519 -7.143 1.00 55.22 96 GLU A CA 1
ATOM 812 C C . GLU A 1 96 ? 26.524 -0.924 -8.086 1.00 55.22 96 GLU A C 1
ATOM 814 O O . GLU A 1 96 ? 26.595 -1.887 -8.854 1.00 55.22 96 GLU A O 1
ATOM 819 N N . TRP A 1 97 ? 25.423 -0.175 -8.009 1.00 59.72 97 TRP A N 1
ATOM 820 C CA . TRP A 1 97 ? 24.278 -0.358 -8.891 1.00 59.72 97 TRP A CA 1
ATOM 821 C C . TRP A 1 97 ? 24.594 0.157 -10.296 1.00 59.72 97 TRP A C 1
ATOM 823 O O . TRP A 1 97 ? 24.915 1.325 -10.497 1.00 59.72 97 TRP A O 1
ATOM 833 N N . ASN A 1 98 ? 24.453 -0.726 -11.280 1.00 74.06 98 ASN A N 1
ATOM 834 C CA . ASN A 1 98 ? 24.545 -0.394 -12.697 1.00 74.06 98 ASN A CA 1
ATOM 835 C C . ASN A 1 98 ? 23.408 0.596 -13.098 1.00 74.06 98 ASN A C 1
ATOM 837 O O . ASN A 1 98 ? 22.255 0.351 -12.716 1.00 74.06 98 ASN A O 1
ATOM 841 N N . PRO A 1 99 ? 23.704 1.697 -13.824 1.00 78.50 99 PRO A N 1
ATOM 842 C CA . PRO A 1 99 ? 22.735 2.711 -14.262 1.00 78.50 99 PRO A CA 1
ATOM 843 C C . PRO A 1 99 ? 21.422 2.171 -14.842 1.00 78.50 99 PRO A C 1
ATOM 845 O O . PRO A 1 99 ? 20.347 2.608 -14.427 1.00 78.50 99 PRO A O 1
ATOM 848 N N . SER A 1 100 ? 21.465 1.165 -15.719 1.00 79.00 100 SER A N 1
ATOM 849 C CA . SER A 1 100 ? 20.249 0.538 -16.258 1.00 79.00 100 SER A CA 1
ATOM 850 C C . SER A 1 100 ? 19.384 -0.134 -15.179 1.00 79.00 100 SER A C 1
ATOM 852 O O . SER A 1 100 ? 18.153 -0.124 -15.247 1.00 79.00 100 SER A O 1
ATOM 854 N N . LYS A 1 101 ? 19.995 -0.700 -14.131 1.00 83.44 101 LYS A N 1
ATOM 855 C CA . LYS A 1 101 ? 19.257 -1.303 -13.003 1.00 83.44 101 LYS A CA 1
ATOM 856 C C . LYS A 1 101 ? 18.629 -0.244 -12.098 1.00 83.44 101 LYS A C 1
ATOM 858 O O . LYS A 1 101 ? 17.521 -0.458 -11.604 1.00 83.44 101 LYS A O 1
ATOM 863 N N . ILE A 1 102 ? 19.315 0.886 -11.909 1.00 87.00 102 ILE A N 1
ATOM 864 C CA . ILE A 1 102 ? 18.777 2.076 -11.231 1.00 87.00 102 ILE A CA 1
ATOM 865 C C . ILE A 1 102 ? 17.543 2.563 -11.999 1.00 87.00 102 ILE A C 1
ATOM 867 O O . ILE A 1 102 ? 16.482 2.737 -11.402 1.00 87.00 102 ILE A O 1
ATOM 871 N N . ALA A 1 103 ? 17.643 2.686 -13.325 1.00 91.00 103 ALA A N 1
ATOM 872 C CA . ALA A 1 103 ? 16.537 3.103 -14.179 1.00 91.00 103 ALA A CA 1
ATOM 873 C C . ALA A 1 103 ? 15.298 2.212 -14.030 1.00 91.00 103 ALA A C 1
ATOM 875 O O . ALA A 1 103 ? 14.212 2.733 -13.780 1.00 91.00 103 ALA A O 1
ATOM 876 N N . LEU A 1 104 ? 15.443 0.883 -14.092 1.00 93.69 104 LEU A N 1
ATOM 877 C CA . LEU A 1 104 ? 14.310 -0.037 -13.923 1.00 93.69 104 LEU A CA 1
ATOM 878 C C . LEU A 1 104 ? 13.588 0.152 -12.578 1.00 93.69 104 LEU A C 1
ATOM 880 O O . LEU A 1 104 ? 12.359 0.237 -12.539 1.00 93.69 104 LEU A O 1
ATOM 884 N N . GLU A 1 105 ? 14.333 0.242 -11.472 1.00 93.00 105 GLU A N 1
ATOM 885 C CA . GLU A 1 105 ? 13.738 0.423 -10.142 1.00 93.00 105 GLU A CA 1
ATOM 886 C C . GLU A 1 105 ? 13.112 1.821 -9.987 1.00 93.00 105 GLU A C 1
ATOM 888 O O . GLU A 1 105 ? 12.020 1.934 -9.424 1.00 93.00 105 GLU A O 1
ATOM 893 N N . TYR A 1 106 ? 13.736 2.879 -10.523 1.00 95.06 106 TYR A N 1
ATOM 894 C CA . TYR A 1 106 ? 13.160 4.229 -10.514 1.00 95.06 106 TYR A CA 1
ATOM 895 C C . TYR A 1 106 ? 11.850 4.276 -11.297 1.00 95.06 106 TYR A C 1
ATOM 897 O O . TYR A 1 106 ? 10.817 4.677 -10.759 1.00 95.06 106 TYR A O 1
ATOM 905 N N . LEU A 1 107 ? 11.883 3.828 -12.555 1.00 96.88 107 LEU A N 1
ATOM 906 C CA . LEU A 1 107 ? 10.753 3.853 -13.479 1.00 96.88 107 LEU A CA 1
ATOM 907 C C . LEU A 1 107 ? 9.580 3.015 -12.959 1.00 96.88 107 LEU A C 1
ATOM 909 O O . LEU A 1 107 ? 8.425 3.405 -13.136 1.00 96.88 107 LEU A O 1
ATOM 913 N N . TRP A 1 108 ? 9.850 1.916 -12.250 1.00 97.56 108 TRP A N 1
ATOM 914 C CA . TRP A 1 108 ? 8.821 1.176 -11.520 1.00 97.56 108 TRP A CA 1
ATOM 915 C C . TRP A 1 108 ? 8.258 1.965 -10.330 1.00 97.56 108 TRP A C 1
ATOM 917 O O . TRP A 1 108 ? 7.039 2.051 -10.153 1.00 97.56 108 TRP A O 1
ATOM 927 N N . ARG A 1 109 ? 9.109 2.601 -9.513 1.00 96.25 109 ARG A N 1
ATOM 928 C CA . ARG A 1 109 ? 8.664 3.399 -8.354 1.00 96.25 109 ARG A CA 1
ATOM 929 C C . ARG A 1 109 ? 7.774 4.579 -8.746 1.00 96.25 109 ARG A C 1
ATOM 931 O O . ARG A 1 109 ? 6.835 4.874 -8.010 1.00 96.25 109 ARG A O 1
ATOM 938 N N . VAL A 1 110 ? 8.025 5.196 -9.898 1.00 96.81 110 VAL A N 1
ATOM 939 C CA . VAL A 1 110 ? 7.222 6.309 -10.440 1.00 96.81 110 VAL A CA 1
ATOM 940 C C . VAL A 1 110 ? 6.139 5.847 -11.432 1.00 96.81 110 VAL A C 1
ATOM 942 O O . VAL A 1 110 ? 5.478 6.663 -12.070 1.00 96.81 110 VAL A O 1
ATOM 945 N N . GLY A 1 111 ? 5.917 4.534 -11.557 1.00 97.12 111 GLY A N 1
ATOM 946 C CA . GLY A 1 111 ? 4.782 3.959 -12.282 1.00 97.12 111 GLY A CA 1
ATOM 947 C C . GLY A 1 111 ? 4.852 4.038 -13.810 1.00 97.12 111 GLY A C 1
ATOM 948 O O . GLY A 1 111 ? 3.819 3.870 -14.462 1.00 97.12 111 GLY A O 1
ATOM 949 N N . LYS A 1 112 ? 6.034 4.280 -14.392 1.00 98.00 112 LYS A N 1
ATOM 950 C CA . LYS A 1 112 ? 6.286 4.189 -15.845 1.00 98.00 112 LYS A CA 1
ATOM 951 C C . LYS A 1 112 ? 6.457 2.739 -16.297 1.00 98.00 112 LYS A C 1
ATOM 953 O O . LYS A 1 112 ? 5.990 2.369 -17.368 1.00 98.00 112 LYS A O 1
ATOM 958 N N . LEU A 1 113 ? 7.065 1.918 -15.444 1.00 98.38 113 LEU A N 1
ATOM 959 C CA . LEU A 1 113 ? 7.143 0.472 -15.615 1.00 98.38 113 LEU A CA 1
ATOM 960 C C . LEU A 1 113 ? 6.295 -0.243 -14.565 1.00 98.38 113 LEU A C 1
ATOM 962 O O . LEU A 1 113 ? 6.122 0.234 -13.441 1.00 98.38 113 LEU A O 1
ATOM 966 N N . SER A 1 114 ? 5.817 -1.429 -14.918 1.00 98.25 114 SER A N 1
ATOM 967 C CA . SER A 1 114 ? 5.122 -2.345 -14.015 1.00 98.25 114 SER A CA 1
ATOM 968 C C . SER A 1 114 ? 5.747 -3.733 -14.096 1.00 98.25 114 SER A C 1
ATOM 970 O O . SER A 1 114 ? 6.244 -4.143 -15.143 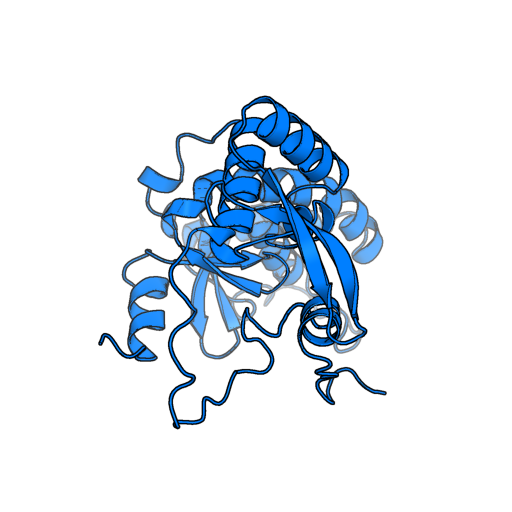1.00 98.25 114 SER A O 1
ATOM 972 N N . VAL A 1 115 ? 5.737 -4.468 -12.982 1.00 97.81 115 VAL A N 1
ATOM 973 C CA . VAL A 1 115 ? 6.197 -5.863 -12.972 1.00 97.81 115 VAL A CA 1
ATOM 974 C C . VAL A 1 115 ? 5.137 -6.712 -13.665 1.00 97.81 115 VAL A C 1
ATOM 976 O O . VAL A 1 115 ? 3.994 -6.764 -13.222 1.00 97.81 115 VAL A O 1
ATOM 979 N N . VAL A 1 116 ? 5.511 -7.356 -14.767 1.00 97.25 116 VAL A N 1
ATOM 980 C CA . VAL A 1 116 ? 4.602 -8.173 -15.580 1.00 97.25 116 VAL A CA 1
ATOM 981 C C . VAL A 1 116 ? 4.563 -9.630 -15.114 1.00 97.25 116 VAL A C 1
ATOM 983 O O . VAL A 1 116 ? 3.586 -10.334 -15.363 1.00 97.25 116 VAL A O 1
ATOM 986 N N . ARG A 1 117 ? 5.644 -10.091 -14.479 1.00 95.56 117 ARG A N 1
ATOM 987 C CA . ARG A 1 117 ? 5.794 -11.401 -13.833 1.00 95.56 117 ARG A CA 1
ATOM 988 C C . ARG A 1 117 ? 7.070 -11.419 -12.995 1.00 95.56 117 ARG A C 1
ATOM 990 O O . ARG A 1 117 ? 7.895 -10.500 -13.074 1.00 95.56 117 ARG A O 1
ATOM 997 N N . ARG A 1 118 ? 7.283 -12.516 -12.274 1.00 92.75 118 ARG A N 1
ATOM 998 C CA . ARG A 1 118 ? 8.568 -12.833 -11.650 1.00 92.75 118 ARG A CA 1
ATOM 999 C C . ARG A 1 118 ? 9.133 -14.132 -12.191 1.00 92.75 118 ARG A C 1
ATOM 1001 O O . ARG A 1 118 ? 8.455 -15.152 -12.196 1.00 92.75 118 ARG A O 1
ATOM 1008 N N . ASP A 1 119 ? 10.409 -14.095 -12.544 1.00 91.19 119 ASP A N 1
ATOM 1009 C CA . ASP A 1 119 ? 11.187 -15.293 -12.827 1.00 91.19 119 ASP A CA 1
ATOM 1010 C C . ASP A 1 119 ? 11.984 -15.609 -11.548 1.00 91.19 119 ASP A C 1
ATOM 1012 O O . ASP A 1 119 ? 12.998 -14.970 -11.247 1.00 91.19 119 ASP A O 1
ATOM 1016 N N . ALA A 1 120 ? 11.467 -16.534 -10.732 1.00 87.94 120 ALA A N 1
ATOM 1017 C CA . ALA A 1 120 ? 11.902 -16.747 -9.348 1.00 87.94 120 ALA A CA 1
ATOM 1018 C C . ALA A 1 120 ? 11.856 -15.441 -8.518 1.00 87.94 120 ALA A C 1
ATOM 1020 O O . ALA A 1 120 ? 10.780 -14.897 -8.274 1.00 87.94 120 ALA A O 1
ATOM 1021 N N . PHE A 1 121 ? 13.003 -14.914 -8.083 1.00 85.31 121 PHE A N 1
ATOM 1022 C CA . PHE A 1 121 ? 13.077 -13.666 -7.309 1.00 85.31 121 PHE A CA 1
ATOM 1023 C C . PHE A 1 121 ? 13.261 -12.415 -8.175 1.00 85.31 121 PHE A C 1
ATOM 1025 O O . PHE A 1 121 ? 13.203 -11.295 -7.662 1.00 85.31 121 PHE A O 1
ATOM 1032 N N . ARG A 1 122 ? 13.476 -12.584 -9.483 1.00 91.25 122 ARG A N 1
ATOM 1033 C CA . ARG A 1 122 ? 13.776 -11.488 -10.399 1.00 91.25 122 ARG A CA 1
ATOM 1034 C C . ARG A 1 122 ? 12.487 -10.912 -10.976 1.00 91.25 122 ARG A C 1
ATOM 1036 O O . ARG A 1 122 ? 11.696 -11.628 -11.586 1.00 91.25 122 ARG A O 1
ATOM 1043 N N . LYS A 1 123 ? 12.297 -9.604 -10.805 1.00 94.88 123 LYS A N 1
ATOM 1044 C CA . LYS A 1 123 ? 11.218 -8.858 -11.461 1.00 94.88 123 LYS A CA 1
ATOM 1045 C C . LYS A 1 123 ? 11.481 -8.792 -12.966 1.00 94.88 123 LYS A C 1
ATOM 1047 O O . LYS A 1 123 ? 12.607 -8.510 -13.383 1.00 94.88 123 LYS A O 1
ATOM 1052 N N . VAL A 1 124 ? 10.433 -9.009 -13.752 1.00 96.88 124 VAL A N 1
ATOM 1053 C CA . VAL A 1 124 ? 10.408 -8.694 -15.180 1.00 96.88 124 VAL A CA 1
ATOM 1054 C C . VAL A 1 124 ? 9.466 -7.513 -15.364 1.00 96.88 124 VAL A C 1
ATOM 1056 O O . VAL A 1 124 ? 8.328 -7.556 -14.897 1.00 96.88 124 VAL A O 1
ATOM 1059 N N . TYR A 1 125 ? 9.943 -6.459 -16.008 1.00 97.94 125 TYR A N 1
ATOM 1060 C CA . TYR A 1 125 ? 9.248 -5.194 -16.189 1.00 97.94 125 TYR A CA 1
ATOM 1061 C C . TYR A 1 125 ? 8.755 -5.044 -17.622 1.00 97.94 125 TYR A C 1
ATOM 1063 O O . TYR A 1 125 ? 9.436 -5.464 -18.550 1.00 97.94 125 TYR A O 1
ATOM 1071 N N . ASP A 1 126 ? 7.606 -4.406 -17.796 1.00 98.19 126 ASP A N 1
ATOM 1072 C CA . ASP A 1 126 ? 7.130 -3.895 -19.084 1.00 98.19 126 ASP A CA 1
ATOM 1073 C C . ASP A 1 126 ? 6.502 -2.508 -18.861 1.00 98.19 126 ASP A C 1
ATOM 1075 O O . ASP A 1 126 ? 6.325 -2.073 -17.714 1.00 98.19 126 ASP A O 1
ATOM 1079 N N . LEU A 1 127 ? 6.183 -1.804 -19.945 1.00 98.44 127 LEU A N 1
ATOM 1080 C CA . LEU A 1 127 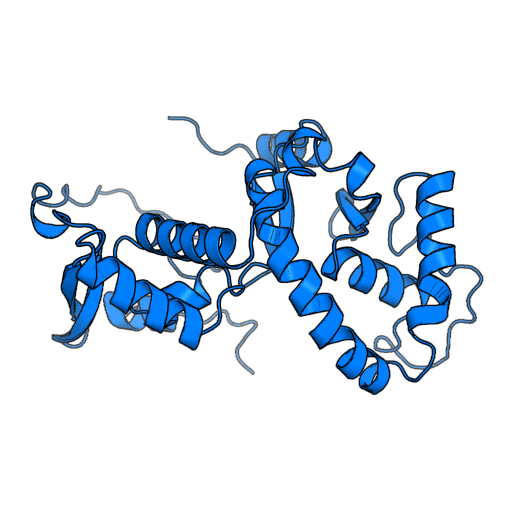? 5.484 -0.525 -19.900 1.00 98.44 127 LEU A CA 1
ATOM 1081 C C . LEU A 1 127 ? 4.169 -0.677 -19.136 1.00 98.44 127 LEU A C 1
ATOM 1083 O O . LEU A 1 127 ? 3.395 -1.609 -19.374 1.00 98.44 127 LEU A O 1
ATOM 1087 N N . THR A 1 128 ? 3.900 0.247 -18.216 1.00 98.25 128 THR A N 1
ATOM 1088 C CA . THR A 1 128 ? 2.703 0.195 -17.368 1.00 98.25 128 THR A CA 1
ATOM 1089 C C . THR A 1 128 ? 1.420 0.052 -18.187 1.00 98.25 128 THR A C 1
ATOM 1091 O O . THR A 1 128 ? 0.553 -0.733 -17.814 1.00 98.25 128 THR A O 1
ATOM 1094 N N . GLU A 1 129 ? 1.302 0.747 -19.318 1.00 97.06 129 GLU A N 1
ATOM 1095 C CA . GLU A 1 129 ? 0.138 0.692 -20.206 1.00 97.06 129 GLU A CA 1
ATOM 1096 C C . GLU A 1 129 ? -0.057 -0.652 -20.925 1.00 97.06 129 GLU A C 1
ATOM 1098 O O . GLU A 1 129 ? -1.153 -0.929 -21.407 1.00 97.06 129 GLU A O 1
ATOM 1103 N N . ARG A 1 130 ? 0.977 -1.502 -20.984 1.00 96.88 130 ARG A N 1
ATOM 1104 C CA . ARG A 1 130 ? 0.882 -2.875 -21.510 1.00 96.88 130 ARG A CA 1
ATOM 1105 C C . ARG A 1 130 ? 0.503 -3.890 -20.434 1.00 96.88 130 ARG A C 1
ATOM 1107 O O . ARG A 1 130 ? -0.035 -4.949 -20.752 1.00 96.88 130 ARG A O 1
ATOM 1114 N N . VAL A 1 131 ? 0.801 -3.588 -19.170 1.00 97.25 131 VAL A N 1
ATOM 1115 C CA . VAL A 1 131 ? 0.565 -4.495 -18.034 1.00 97.25 131 VAL A CA 1
ATOM 1116 C C . VAL A 1 131 ? -0.780 -4.226 -17.369 1.00 97.25 131 VAL A C 1
ATOM 1118 O O . VAL A 1 131 ? -1.507 -5.163 -17.042 1.00 97.25 131 VAL A O 1
ATOM 1121 N N . VAL A 1 132 ? -1.106 -2.957 -17.137 1.00 97.56 132 VAL A N 1
ATOM 1122 C CA . VAL A 1 132 ? -2.292 -2.546 -16.385 1.00 97.56 132 VAL A CA 1
ATOM 1123 C C . VAL A 1 132 ? -3.478 -2.393 -17.342 1.00 97.56 132 VAL A C 1
ATOM 1125 O O . VAL A 1 132 ? -3.353 -1.675 -18.334 1.00 97.56 132 VAL A O 1
ATOM 1128 N N . PRO A 1 133 ? -4.638 -3.018 -17.056 1.00 96.31 133 PRO A N 1
ATOM 1129 C CA . PRO A 1 133 ? -5.838 -2.866 -17.876 1.00 96.31 133 PRO A CA 1
ATOM 1130 C C . PRO A 1 133 ? -6.210 -1.396 -18.108 1.00 96.31 133 PRO A C 1
ATOM 1132 O O . PRO A 1 133 ? -6.144 -0.581 -17.187 1.00 96.31 133 PRO A O 1
ATOM 1135 N N . ALA A 1 134 ? -6.639 -1.062 -19.329 1.00 95.56 134 ALA A N 1
ATOM 1136 C CA . ALA A 1 134 ? -6.896 0.322 -19.740 1.00 95.56 134 ALA A CA 1
ATOM 1137 C C . ALA A 1 134 ? -7.921 1.046 -18.844 1.00 95.56 134 ALA A C 1
ATOM 1139 O O . ALA A 1 134 ? -7.743 2.218 -18.520 1.00 95.56 134 ALA A O 1
ATOM 1140 N N . GLU A 1 135 ? -8.937 0.326 -18.363 1.00 95.38 135 GLU A N 1
ATOM 1141 C CA . GLU A 1 135 ? -9.954 0.808 -17.412 1.00 95.38 135 GLU A CA 1
ATOM 1142 C C . GLU A 1 135 ? -9.403 1.211 -16.033 1.00 95.38 135 GLU A C 1
ATOM 1144 O O . GLU A 1 135 ? -10.091 1.855 -15.248 1.00 95.38 135 GLU A O 1
ATOM 1149 N N . HIS A 1 136 ? -8.167 0.827 -15.710 1.00 96.62 136 HIS A N 1
ATOM 1150 C CA . HIS A 1 136 ? -7.481 1.204 -14.475 1.00 96.62 136 HIS A CA 1
ATOM 1151 C C . HIS A 1 136 ? -6.404 2.274 -14.704 1.00 96.62 136 HIS A C 1
ATOM 1153 O O . HIS A 1 136 ? -5.799 2.753 -13.744 1.00 96.62 136 HIS A O 1
ATOM 1159 N N . LEU A 1 137 ? -6.150 2.673 -15.955 1.00 94.62 137 LEU A N 1
ATOM 1160 C CA . LEU A 1 137 ? -5.224 3.761 -16.280 1.00 94.62 137 LEU A CA 1
ATOM 1161 C C . LEU A 1 137 ? -5.895 5.139 -16.191 1.00 94.62 137 LEU A C 1
ATOM 1163 O O . LEU A 1 137 ? -5.192 6.117 -15.919 1.00 94.62 137 LEU A O 1
ATOM 1167 N N . ALA A 1 138 ? -7.215 5.205 -16.401 1.00 89.25 138 ALA A N 1
ATOM 1168 C CA . ALA A 1 138 ? -8.028 6.419 -16.355 1.00 89.25 138 ALA A CA 1
ATOM 1169 C C . ALA A 1 138 ? -9.481 6.124 -15.901 1.00 89.25 138 ALA A C 1
ATOM 1171 O O . ALA A 1 138 ? -9.981 5.037 -16.193 1.00 89.25 138 ALA A O 1
ATOM 1172 N N . PRO A 1 139 ? -10.180 7.082 -15.253 1.00 90.25 139 PRO A N 1
ATOM 1173 C CA . PRO A 1 139 ? -9.695 8.410 -14.864 1.00 90.25 139 PRO A CA 1
ATOM 1174 C C . PRO A 1 139 ? -8.703 8.353 -13.693 1.00 90.25 139 PRO A C 1
ATOM 1176 O O . PRO A 1 139 ? -8.688 7.402 -12.915 1.00 90.25 139 PRO A O 1
ATOM 1179 N N . VAL A 1 140 ? -7.853 9.377 -13.581 1.00 93.19 140 VAL A N 1
ATOM 1180 C CA . VAL A 1 140 ? -6.956 9.553 -12.431 1.00 93.19 140 VAL A CA 1
ATOM 1181 C C . VAL A 1 140 ? -7.714 10.342 -11.360 1.00 93.19 140 VAL A C 1
ATOM 1183 O O . VAL A 1 140 ? -8.074 11.484 -11.644 1.00 93.19 140 VAL A O 1
ATOM 1186 N N . PRO A 1 141 ? -7.966 9.771 -10.166 1.00 96.44 141 PRO A N 1
ATOM 1187 C CA . PRO A 1 141 ? -8.667 10.479 -9.102 1.00 96.44 141 PRO A CA 1
ATOM 1188 C C . PRO A 1 141 ? -7.862 11.678 -8.607 1.00 96.44 141 PRO A C 1
ATOM 1190 O O . PRO A 1 141 ? -6.624 11.651 -8.610 1.00 96.44 141 PRO A O 1
ATOM 1193 N N . ASP A 1 142 ? -8.561 12.687 -8.100 1.00 97.12 142 ASP A N 1
ATOM 1194 C CA . ASP A 1 142 ? -7.933 13.795 -7.389 1.00 97.12 142 ASP A CA 1
ATOM 1195 C C . ASP A 1 142 ? -7.140 13.258 -6.172 1.00 97.12 142 ASP A C 1
ATOM 1197 O O . ASP A 1 142 ? -7.522 12.245 -5.556 1.00 97.12 142 ASP A O 1
ATOM 1201 N N . PRO A 1 143 ? -6.013 13.892 -5.791 1.00 97.50 143 PRO A N 1
ATOM 1202 C CA . PRO A 1 143 ? -5.318 13.577 -4.549 1.00 97.50 143 PRO A CA 1
ATOM 1203 C C . PRO A 1 143 ? -6.236 13.428 -3.324 1.00 97.50 143 PRO A C 1
ATOM 1205 O O . PRO A 1 143 ? -6.048 12.484 -2.554 1.00 97.50 143 PRO A O 1
ATOM 1208 N N . ALA A 1 144 ? -7.237 14.295 -3.156 1.00 98.00 144 ALA A N 1
ATOM 1209 C CA . ALA A 1 144 ? -8.174 14.269 -2.037 1.00 98.00 144 ALA A CA 1
ATOM 1210 C C . ALA A 1 144 ? -9.074 13.022 -2.056 1.00 98.00 144 ALA A C 1
ATOM 1212 O O . ALA A 1 144 ? -9.217 12.361 -1.027 1.00 98.00 144 ALA A O 1
ATOM 1213 N N . GLU A 1 145 ? -9.604 12.637 -3.222 1.00 98.25 145 GLU A N 1
ATOM 1214 C CA . GLU A 1 145 ? -10.386 11.399 -3.394 1.00 98.25 145 GLU A CA 1
ATOM 1215 C C . GLU A 1 145 ? -9.539 10.166 -3.073 1.00 98.25 145 GLU A C 1
ATOM 1217 O O . GLU A 1 145 ? -9.986 9.206 -2.449 1.00 98.25 145 GLU A O 1
ATOM 1222 N N . THR A 1 146 ? -8.269 10.198 -3.471 1.00 98.31 146 THR A N 1
ATOM 1223 C CA . THR A 1 146 ? -7.327 9.121 -3.186 1.00 98.31 146 THR A CA 1
ATOM 1224 C C . THR A 1 146 ? -6.970 9.022 -1.701 1.00 98.31 146 THR A C 1
ATOM 1226 O O . THR A 1 146 ? -6.763 7.911 -1.201 1.00 98.31 146 THR A O 1
ATOM 1229 N N . VAL A 1 147 ? -6.861 10.152 -0.997 1.00 98.69 147 VAL A N 1
ATOM 1230 C CA . VAL A 1 147 ? -6.671 10.182 0.461 1.00 98.69 147 VAL A CA 1
ATOM 1231 C C . VAL A 1 147 ? -7.908 9.630 1.160 1.00 98.69 147 VAL A C 1
ATOM 1233 O O . VAL A 1 147 ? -7.760 8.766 2.024 1.00 98.69 147 VAL A O 1
ATOM 1236 N N . ASP A 1 148 ? -9.102 10.061 0.754 1.00 98.75 148 ASP A N 1
ATOM 1237 C CA . ASP A 1 148 ? -10.364 9.572 1.306 1.00 98.75 148 ASP A CA 1
ATOM 1238 C C . ASP A 1 148 ? -10.519 8.056 1.120 1.00 98.75 148 ASP A C 1
ATOM 1240 O O . ASP A 1 148 ? -10.704 7.320 2.094 1.00 98.75 148 ASP A O 1
ATOM 1244 N N . TRP A 1 149 ? -10.316 7.565 -0.106 1.00 98.56 149 TRP A N 1
ATOM 1245 C CA . TRP A 1 149 ? -10.325 6.137 -0.417 1.00 98.56 149 TRP A CA 1
ATOM 1246 C C . TRP A 1 149 ? -9.324 5.354 0.440 1.00 98.56 149 TRP A C 1
ATOM 1248 O O . TRP A 1 149 ? -9.660 4.309 0.998 1.00 98.56 149 TRP A O 1
ATOM 1258 N N . ALA A 1 150 ? -8.090 5.854 0.573 1.00 98.50 150 ALA A N 1
ATOM 1259 C CA . ALA A 1 150 ? -7.040 5.170 1.323 1.00 98.50 150 ALA A CA 1
ATOM 1260 C C . ALA A 1 150 ? -7.352 5.104 2.826 1.00 98.50 150 ALA A C 1
ATOM 1262 O O . ALA A 1 150 ? -7.077 4.081 3.456 1.00 98.50 150 ALA A O 1
ATOM 1263 N N . CYS A 1 151 ? -7.932 6.166 3.390 1.00 98.75 151 CYS A N 1
ATOM 1264 C CA . CYS A 1 151 ? -8.307 6.206 4.799 1.00 98.75 151 CYS A CA 1
ATOM 1265 C C . CYS A 1 151 ? -9.500 5.290 5.097 1.00 98.75 151 CYS A C 1
ATOM 1267 O O . CYS A 1 151 ? -9.437 4.499 6.040 1.00 98.75 151 CYS A O 1
ATOM 1269 N N . ASN A 1 152 ? -10.533 5.308 4.247 1.00 98.62 152 ASN A N 1
ATOM 1270 C CA . ASN A 1 152 ? -11.647 4.361 4.321 1.00 98.62 152 ASN A CA 1
ATOM 1271 C C . ASN A 1 152 ? -11.149 2.910 4.220 1.00 98.62 152 ASN A C 1
ATOM 1273 O O . ASN A 1 152 ? -11.443 2.084 5.083 1.00 98.62 152 ASN A O 1
ATOM 1277 N N . ALA A 1 153 ? -10.295 2.617 3.233 1.00 97.69 153 ALA A N 1
ATOM 1278 C CA . ALA A 1 153 ? -9.716 1.292 3.032 1.00 97.69 153 ALA A CA 1
ATOM 1279 C C . ALA A 1 153 ? -8.908 0.786 4.239 1.00 97.69 153 ALA A C 1
ATOM 1281 O O . ALA A 1 153 ? -8.866 -0.430 4.461 1.00 97.69 153 ALA A O 1
ATOM 1282 N N . ALA A 1 154 ? -8.260 1.690 4.982 1.00 97.50 154 ALA A N 1
ATOM 1283 C CA . ALA A 1 154 ? -7.540 1.376 6.210 1.00 97.50 154 ALA A CA 1
ATOM 1284 C C . ALA A 1 154 ? -8.497 1.052 7.364 1.00 97.50 154 ALA A C 1
ATOM 1286 O O . ALA A 1 154 ? -8.335 0.006 7.990 1.00 97.50 154 ALA A O 1
ATOM 1287 N N . ILE A 1 155 ? -9.507 1.894 7.611 1.00 97.75 155 ILE A N 1
ATOM 1288 C CA . ILE A 1 155 ? -10.511 1.666 8.664 1.00 97.75 155 ILE A CA 1
ATOM 1289 C C . ILE A 1 155 ? -11.240 0.338 8.441 1.00 97.75 155 ILE A C 1
ATOM 1291 O O . ILE A 1 155 ? -11.313 -0.473 9.360 1.00 97.75 155 ILE A O 1
ATOM 1295 N N . ASP A 1 156 ? -11.682 0.062 7.213 1.00 96.38 156 ASP A N 1
ATOM 1296 C CA . ASP A 1 156 ? -12.450 -1.151 6.900 1.00 96.38 156 ASP A CA 1
ATOM 1297 C C . ASP A 1 156 ? -11.647 -2.443 7.107 1.00 96.38 156 ASP A C 1
ATOM 1299 O O . ASP A 1 156 ? -12.209 -3.490 7.420 1.00 96.38 156 ASP A O 1
ATOM 1303 N N . ARG A 1 157 ? -10.320 -2.393 6.932 1.00 94.81 157 ARG A N 1
ATOM 1304 C CA . ARG A 1 157 ? -9.442 -3.570 7.066 1.00 94.81 157 ARG A CA 1
ATOM 1305 C C . ARG A 1 157 ? -8.847 -3.730 8.455 1.00 94.81 157 ARG A C 1
ATOM 1307 O O . ARG A 1 157 ? -8.546 -4.852 8.849 1.00 94.81 157 ARG A O 1
ATOM 1314 N N . LEU A 1 158 ? -8.637 -2.628 9.169 1.00 94.75 158 LEU A N 1
ATOM 1315 C CA . LEU A 1 158 ? -8.139 -2.645 10.543 1.00 94.75 158 LEU A CA 1
ATOM 1316 C C . LEU A 1 158 ? -9.268 -2.830 11.567 1.00 94.75 158 LEU A C 1
ATOM 1318 O O . LEU A 1 158 ? -8.983 -3.183 12.711 1.00 94.75 158 LEU A O 1
ATOM 1322 N N . GLY A 1 159 ? -10.522 -2.561 11.182 1.00 94.38 159 GLY A N 1
ATOM 1323 C CA . GLY A 1 159 ? -11.708 -2.547 12.047 1.00 94.38 159 GLY A CA 1
ATOM 1324 C C . GLY A 1 159 ? -11.782 -1.294 12.927 1.00 94.38 159 GLY A C 1
ATOM 1325 O O . GLY A 1 159 ? -12.813 -0.630 13.002 1.00 94.38 159 GLY A O 1
ATOM 1326 N N . PHE A 1 160 ? -10.656 -0.933 13.538 1.00 95.75 160 PHE A N 1
ATOM 1327 C CA . PHE A 1 160 ? -10.445 0.310 14.273 1.00 95.75 160 PHE A CA 1
ATOM 1328 C C . PHE A 1 160 ? -9.000 0.784 14.103 1.00 95.75 160 PHE A C 1
ATOM 1330 O O . PHE A 1 160 ? -8.084 -0.026 13.951 1.00 95.75 160 PHE A O 1
ATOM 1337 N N . ALA A 1 161 ? -8.745 2.083 14.173 1.00 97.56 161 ALA A N 1
ATOM 1338 C CA . ALA A 1 161 ? -7.396 2.618 14.046 1.00 97.56 161 ALA A CA 1
ATOM 1339 C C . ALA A 1 161 ? -7.264 4.008 14.664 1.00 97.56 161 ALA A C 1
ATOM 1341 O O . ALA A 1 161 ? -8.186 4.817 14.637 1.00 97.56 161 ALA A O 1
ATOM 1342 N N . THR A 1 162 ? -6.081 4.324 15.170 1.00 98.19 162 THR A N 1
ATOM 1343 C CA . THR A 1 162 ? -5.655 5.715 15.339 1.00 98.19 162 THR A CA 1
ATOM 1344 C C . THR A 1 162 ? -5.364 6.355 13.981 1.00 98.19 162 THR A C 1
ATOM 1346 O O . THR A 1 162 ? -5.057 5.655 13.017 1.00 98.19 162 THR A O 1
ATOM 1349 N N . SER A 1 163 ? -5.364 7.688 13.895 1.00 98.38 163 SER A N 1
ATOM 1350 C CA . SER A 1 163 ? -4.993 8.388 12.652 1.00 98.38 163 SER A CA 1
ATOM 1351 C C . SER A 1 163 ? -3.586 8.022 12.152 1.00 98.38 163 SER A C 1
ATOM 1353 O O . SER A 1 163 ? -3.354 7.954 10.948 1.00 98.38 163 SER A O 1
ATOM 1355 N N . GLY A 1 164 ? -2.651 7.721 13.061 1.00 98.00 164 GLY A N 1
ATOM 1356 C CA . GLY A 1 164 ? -1.316 7.235 12.704 1.00 98.00 164 GLY A CA 1
ATOM 1357 C C . GLY A 1 164 ? -1.339 5.856 12.037 1.00 98.00 164 GLY A C 1
ATOM 1358 O O . GLY A 1 164 ? -0.673 5.653 11.026 1.00 98.00 164 GLY A O 1
ATOM 1359 N N . GLU A 1 165 ? -2.145 4.926 12.555 1.00 97.44 165 GLU A N 1
ATOM 1360 C CA . GLU A 1 165 ? -2.328 3.597 11.952 1.00 97.44 165 GLU A CA 1
ATOM 1361 C C . GLU A 1 165 ? -3.055 3.689 10.598 1.00 97.44 165 GLU A C 1
ATOM 1363 O O . GLU A 1 165 ? -2.687 2.980 9.662 1.00 97.44 165 GLU A O 1
ATOM 1368 N N . VAL A 1 166 ? -4.008 4.622 10.450 1.00 98.19 166 VAL A N 1
ATOM 1369 C CA . VAL A 1 166 ? -4.643 4.943 9.157 1.00 98.19 166 VAL A CA 1
ATOM 1370 C C . VAL A 1 166 ? -3.599 5.402 8.132 1.00 98.19 166 VAL A C 1
ATOM 1372 O O . VAL A 1 166 ? -3.540 4.853 7.031 1.00 98.19 166 VAL A O 1
ATOM 1375 N N . ALA A 1 167 ? -2.732 6.355 8.493 1.00 98.06 167 ALA A N 1
ATOM 1376 C CA . ALA A 1 167 ? -1.665 6.837 7.609 1.00 98.06 167 ALA A CA 1
ATOM 1377 C C . ALA A 1 167 ? -0.685 5.716 7.211 1.00 98.06 167 ALA A C 1
ATOM 1379 O O . ALA A 1 167 ? -0.295 5.589 6.044 1.00 98.06 167 ALA A O 1
ATOM 1380 N N . ALA A 1 168 ? -0.305 4.879 8.180 1.00 96.31 168 ALA A N 1
ATOM 1381 C CA . ALA A 1 168 ? 0.669 3.811 7.993 1.00 96.31 168 ALA A CA 1
ATOM 1382 C C . ALA A 1 168 ? 0.143 2.647 7.136 1.00 96.31 168 ALA A C 1
ATOM 1384 O O . ALA A 1 168 ? 0.932 1.991 6.457 1.00 96.31 168 ALA A O 1
ATOM 1385 N N . PHE A 1 169 ? -1.173 2.400 7.116 1.00 95.81 169 PHE A N 1
ATOM 1386 C CA . PHE A 1 169 ? -1.758 1.182 6.548 1.00 95.81 169 PHE A CA 1
ATOM 1387 C C . PHE A 1 169 ? -1.331 0.901 5.094 1.00 95.81 169 PHE A C 1
ATOM 1389 O O . PHE A 1 169 ? -0.853 -0.203 4.807 1.00 95.81 169 PHE A O 1
ATOM 1396 N N . LEU A 1 170 ? -1.467 1.896 4.203 1.00 95.69 170 LEU A N 1
ATOM 1397 C CA . LEU A 1 170 ? -0.974 1.859 2.811 1.00 95.69 170 LEU A CA 1
ATOM 1398 C C . LEU A 1 170 ? 0.333 2.647 2.603 1.00 95.69 170 LEU A C 1
ATOM 1400 O O . LEU A 1 170 ? 0.888 2.608 1.505 1.00 95.69 170 LEU A O 1
ATOM 1404 N N . ALA A 1 171 ? 0.796 3.384 3.621 1.00 94.62 171 ALA A N 1
ATOM 1405 C CA . ALA A 1 171 ? 1.990 4.238 3.606 1.00 94.62 171 ALA A CA 1
ATOM 1406 C C . ALA A 1 171 ? 2.083 5.196 2.398 1.00 94.62 171 ALA A C 1
ATOM 1408 O O . ALA A 1 171 ? 3.148 5.408 1.812 1.00 94.62 171 ALA A O 1
ATOM 1409 N N . LYS A 1 172 ? 0.943 5.773 2.007 1.00 94.62 172 LYS A N 1
ATOM 1410 C CA . LYS A 1 172 ? 0.837 6.788 0.939 1.00 94.62 172 LYS A CA 1
ATOM 1411 C C . LYS A 1 172 ? 0.052 8.033 1.345 1.00 94.62 172 LYS A C 1
ATOM 1413 O O . LYS A 1 172 ? 0.012 8.984 0.570 1.00 94.62 172 LYS A O 1
ATOM 1418 N N . VAL A 1 173 ? -0.542 8.018 2.537 1.00 97.75 173 VAL A N 1
ATOM 1419 C CA . VAL A 1 173 ? -1.224 9.146 3.180 1.00 97.75 173 VAL A CA 1
ATOM 1420 C C . VAL A 1 173 ? -0.292 9.684 4.262 1.00 97.75 173 VAL A C 1
ATOM 1422 O O . VAL A 1 173 ? 0.336 8.908 4.982 1.00 97.75 173 VAL A O 1
ATOM 1425 N N . THR A 1 174 ? -0.150 11.001 4.352 1.00 97.81 174 THR A N 1
ATOM 1426 C CA . THR A 1 174 ? 0.678 11.626 5.390 1.00 97.81 174 THR A CA 1
ATOM 1427 C C . THR A 1 174 ? -0.030 11.602 6.753 1.00 97.81 174 THR A C 1
ATOM 1429 O O . THR A 1 174 ? -1.260 11.540 6.808 1.00 97.81 174 THR A O 1
ATOM 1432 N N . PRO A 1 175 ? 0.707 11.696 7.877 1.00 98.50 175 PRO A N 1
ATOM 1433 C CA . PRO A 1 175 ? 0.088 11.779 9.201 1.00 98.50 175 PRO A CA 1
ATOM 1434 C C . PRO A 1 175 ? -0.903 12.943 9.345 1.00 98.50 175 PRO A C 1
ATOM 1436 O O . PRO A 1 175 ? -1.946 12.781 9.976 1.00 98.50 175 PRO A O 1
ATOM 1439 N N . THR A 1 176 ? -0.601 14.097 8.739 1.00 98.62 176 THR A N 1
ATOM 1440 C CA . THR A 1 176 ? -1.487 15.270 8.740 1.00 98.62 176 THR A CA 1
ATOM 1441 C C . THR A 1 176 ? -2.770 14.990 7.964 1.00 98.62 176 THR A C 1
ATOM 1443 O O . THR A 1 176 ? -3.849 15.152 8.521 1.00 98.62 176 THR A O 1
ATOM 1446 N N . GLU A 1 177 ? -2.671 14.463 6.739 1.00 98.69 177 GLU A N 1
ATOM 1447 C CA . GLU A 1 177 ? -3.845 14.102 5.931 1.00 98.69 177 GLU A CA 1
ATOM 1448 C C . GLU A 1 177 ? -4.759 13.105 6.647 1.00 98.69 177 GLU A C 1
ATOM 1450 O O . GLU A 1 177 ? -5.971 13.291 6.671 1.00 98.69 177 GLU A O 1
ATOM 1455 N N . ALA A 1 178 ? -4.196 12.068 7.276 1.00 98.81 178 ALA A N 1
ATOM 1456 C CA . ALA A 1 178 ? -4.994 11.093 8.013 1.00 98.81 178 ALA A CA 1
ATOM 1457 C C . ALA A 1 178 ? -5.658 11.706 9.255 1.00 98.81 178 ALA A C 1
ATOM 1459 O O . ALA A 1 178 ? -6.797 11.367 9.575 1.00 98.81 178 ALA A O 1
ATOM 1460 N N . LYS A 1 179 ? -4.970 12.614 9.962 1.00 98.75 179 LYS A N 1
ATOM 1461 C CA . LYS A 1 179 ? -5.534 13.338 11.110 1.00 98.75 179 LYS A CA 1
ATOM 1462 C C . LYS A 1 179 ? -6.699 14.231 10.682 1.00 98.75 179 LYS A C 1
ATOM 1464 O O . LYS A 1 179 ? -7.756 14.179 11.310 1.00 98.75 179 LYS A O 1
ATOM 1469 N N . ASP A 1 180 ? -6.517 15.003 9.616 1.00 98.81 180 ASP A N 1
ATOM 1470 C CA . ASP A 1 180 ? -7.534 15.913 9.089 1.00 98.81 180 ASP A CA 1
ATOM 1471 C C . ASP A 1 180 ? -8.729 15.138 8.528 1.00 98.81 180 ASP A C 1
ATOM 1473 O O . ASP A 1 180 ? -9.880 15.494 8.797 1.00 98.81 180 ASP A O 1
ATOM 1477 N N . TRP A 1 181 ? -8.465 14.024 7.835 1.00 98.81 181 TRP A N 1
ATOM 1478 C CA . TRP A 1 181 ? -9.500 13.106 7.373 1.00 98.81 181 TRP A CA 1
ATOM 1479 C C . TRP A 1 181 ? -10.304 12.534 8.542 1.00 98.81 181 TRP A C 1
ATOM 1481 O O . TRP A 1 181 ? -11.527 12.636 8.518 1.00 98.81 181 TRP A O 1
ATOM 1491 N N . CYS A 1 182 ? -9.655 12.021 9.598 1.00 98.81 182 CYS A N 1
ATOM 1492 C CA . CYS A 1 182 ? -10.362 11.487 10.771 1.00 98.81 182 CYS A CA 1
ATOM 1493 C C . CYS A 1 182 ? -11.234 12.564 11.433 1.00 98.81 182 CYS A C 1
ATOM 1495 O O . CYS A 1 182 ? -12.392 12.314 11.756 1.00 98.81 182 CYS A O 1
ATOM 1497 N N . ALA A 1 183 ? -10.715 13.786 11.590 1.00 98.69 183 ALA A N 1
ATOM 1498 C CA . ALA A 1 183 ? -11.489 14.891 12.150 1.00 98.69 183 ALA A CA 1
ATOM 1499 C C . ALA A 1 183 ? -12.701 15.255 11.271 1.00 98.69 183 ALA A C 1
ATOM 1501 O O . ALA A 1 183 ? -13.770 15.573 11.791 1.00 98.69 183 ALA A O 1
ATOM 1502 N N . GLY A 1 184 ? -12.546 15.222 9.944 1.00 98.69 184 GLY A N 1
ATOM 1503 C CA . GLY A 1 184 ? -13.630 15.449 8.988 1.00 98.69 184 GLY A CA 1
ATOM 1504 C C . GLY A 1 184 ? -14.685 14.344 9.001 1.00 98.69 184 GLY A C 1
ATOM 1505 O O . GLY A 1 184 ? -15.870 14.643 9.128 1.00 98.69 184 GLY A O 1
ATOM 1506 N N . ALA A 1 185 ? -14.258 13.086 8.924 1.00 98.62 185 ALA A N 1
ATOM 1507 C CA . ALA A 1 185 ? -15.125 11.912 8.948 1.00 98.62 185 ALA A CA 1
ATOM 1508 C C . ALA A 1 185 ? -15.904 11.803 10.269 1.00 98.62 185 ALA A C 1
ATOM 1510 O O . ALA A 1 185 ? -17.084 11.462 10.255 1.00 98.62 185 ALA A O 1
ATOM 1511 N N . LEU A 1 186 ? -15.293 12.187 11.399 1.00 98.50 186 LEU A N 1
ATOM 1512 C CA . LEU A 1 186 ? -15.977 12.275 12.691 1.00 98.50 186 LEU A CA 1
ATOM 1513 C C . LEU A 1 186 ? -17.099 13.325 12.670 1.00 98.50 186 LEU A C 1
ATOM 1515 O O . LEU A 1 186 ? -18.212 13.043 13.102 1.00 98.50 186 LEU A O 1
ATOM 1519 N N . ARG A 1 187 ? -16.849 14.522 12.112 1.00 98.56 187 ARG A N 1
ATOM 1520 C CA . ARG A 1 187 ? -17.891 15.560 11.958 1.00 98.56 187 ARG A CA 1
ATOM 1521 C C . ARG A 1 187 ? -19.039 15.119 11.048 1.00 98.56 187 ARG A C 1
ATOM 1523 O O . ARG A 1 187 ? -20.160 15.575 11.241 1.00 98.56 187 ARG A O 1
ATOM 1530 N N . ARG A 1 188 ? -18.760 14.256 10.065 1.00 98.38 188 ARG A N 1
ATOM 1531 C CA . ARG A 1 188 ? -19.761 13.666 9.160 1.00 98.38 188 ARG A CA 1
ATOM 1532 C C . ARG A 1 188 ? -20.408 12.387 9.708 1.00 98.38 188 ARG A C 1
ATOM 1534 O O . ARG A 1 188 ? -21.254 11.821 9.029 1.00 98.38 188 ARG A O 1
ATOM 1541 N N . ALA A 1 189 ? -20.026 11.942 10.908 1.00 98.00 189 ALA A N 1
ATOM 1542 C CA . ALA A 1 189 ? -20.474 10.690 11.523 1.00 98.00 189 ALA A CA 1
ATOM 1543 C C . ALA A 1 189 ? -20.195 9.419 10.684 1.00 98.00 189 ALA A C 1
ATOM 1545 O O . ALA A 1 189 ? -20.855 8.397 10.847 1.00 98.00 189 ALA A O 1
ATOM 1546 N N . GLU A 1 190 ? -19.190 9.454 9.804 1.00 98.25 190 GLU A N 1
ATOM 1547 C CA . GLU A 1 190 ? -18.746 8.296 9.004 1.00 98.25 190 GLU A CA 1
ATOM 1548 C C . GLU A 1 190 ? -17.871 7.323 9.811 1.00 98.25 190 GLU A C 1
ATOM 1550 O O . GLU A 1 190 ? -17.701 6.154 9.443 1.00 98.25 190 GLU A O 1
ATOM 1555 N N . ILE A 1 191 ? -17.298 7.832 10.903 1.00 98.44 191 ILE A N 1
ATOM 1556 C CA . ILE A 1 191 ? -16.542 7.109 11.922 1.00 98.44 191 ILE A CA 1
ATOM 1557 C C . ILE A 1 191 ? -16.931 7.644 13.303 1.00 98.44 191 ILE A C 1
ATOM 1559 O O . ILE A 1 191 ? -17.419 8.768 13.430 1.00 98.44 191 ILE A O 1
ATOM 1563 N N . VAL A 1 192 ? -16.665 6.855 14.339 1.00 97.94 192 VAL A N 1
ATOM 1564 C CA . VAL A 1 192 ? -16.873 7.215 15.748 1.00 97.94 192 VAL A CA 1
ATOM 1565 C C . VAL A 1 192 ? -15.577 7.069 16.537 1.00 97.94 192 VAL A C 1
ATOM 1567 O O . VAL A 1 192 ? -14.712 6.269 16.172 1.00 97.94 192 VAL A O 1
ATOM 1570 N N . GLU A 1 193 ? -15.436 7.833 17.621 1.00 97.62 193 GLU A N 1
ATOM 1571 C CA . GLU A 1 193 ? -14.361 7.614 18.593 1.00 97.62 193 GLU A CA 1
ATOM 1572 C C . GLU A 1 193 ? -14.680 6.402 19.473 1.00 97.62 193 GLU A C 1
ATOM 1574 O O . GLU A 1 193 ? -15.794 6.254 19.974 1.00 97.62 193 GLU A O 1
ATOM 1579 N N . VAL A 1 194 ? -13.682 5.547 19.683 1.00 96.88 194 VAL A N 1
ATOM 1580 C CA . VAL A 1 194 ? -13.766 4.360 20.540 1.00 96.88 194 VAL A CA 1
ATOM 1581 C C . VAL A 1 194 ? -12.545 4.271 21.450 1.00 96.88 194 VAL A C 1
ATOM 1583 O O . VAL A 1 194 ? -11.443 4.699 21.091 1.00 96.88 194 VAL A O 1
ATOM 1586 N N . GLY A 1 195 ? -12.734 3.706 22.639 1.00 96.69 195 GLY A N 1
ATOM 1587 C CA . GLY A 1 195 ? -11.647 3.313 23.529 1.00 96.69 195 GLY A CA 1
ATOM 1588 C C . GLY A 1 195 ? -11.293 1.853 23.290 1.00 96.69 195 GLY A C 1
ATOM 1589 O O . GLY A 1 195 ? -12.160 0.995 23.409 1.00 96.69 195 GLY A O 1
ATOM 1590 N N . ILE A 1 196 ? -10.037 1.575 22.946 1.00 95.94 196 ILE A N 1
ATOM 1591 C CA . ILE A 1 196 ? -9.543 0.205 22.787 1.00 95.94 196 ILE A CA 1
ATOM 1592 C C . ILE A 1 196 ? -8.591 -0.095 23.930 1.00 95.94 196 ILE A C 1
ATOM 1594 O O . ILE A 1 196 ? -7.541 0.542 24.031 1.00 95.94 196 ILE A O 1
ATOM 1598 N N . GLU A 1 197 ? -8.963 -1.046 24.776 1.00 96.69 197 GLU A N 1
ATOM 1599 C CA . GLU A 1 197 ? -8.103 -1.556 25.839 1.00 96.69 197 GLU A CA 1
ATOM 1600 C C . GLU A 1 197 ? -6.985 -2.423 25.242 1.00 96.69 197 GLU A C 1
ATOM 1602 O O . GLU A 1 197 ? -7.231 -3.280 24.390 1.00 96.69 197 GLU A O 1
ATOM 1607 N N . GLY A 1 198 ? -5.741 -2.136 25.624 1.00 96.62 198 GLY A N 1
ATOM 1608 C CA . GLY A 1 198 ? -4.575 -2.946 25.292 1.00 96.62 198 GLY A CA 1
ATOM 1609 C C . GLY A 1 198 ? -4.345 -4.077 26.293 1.00 96.62 198 GLY A C 1
ATOM 1610 O O . GLY A 1 198 ? -4.972 -4.143 27.345 1.00 96.62 198 GLY A O 1
ATOM 1611 N N . ALA A 1 199 ? -3.382 -4.946 25.996 1.00 97.00 199 ALA A N 1
ATOM 1612 C CA . ALA A 1 199 ? -2.984 -6.054 26.866 1.00 97.00 199 ALA A CA 1
ATOM 1613 C C . ALA A 1 199 ? -2.380 -5.602 28.210 1.00 97.00 199 ALA A C 1
ATOM 1615 O O . ALA A 1 199 ? -2.300 -6.387 29.150 1.00 97.00 199 ALA A O 1
ATOM 1616 N N . ASP A 1 200 ? -1.957 -4.341 28.302 1.00 95.81 200 ASP A N 1
ATOM 1617 C CA . ASP A 1 200 ? -1.498 -3.682 29.525 1.00 95.81 200 ASP A CA 1
ATOM 1618 C C . ASP A 1 200 ? -2.640 -3.028 30.332 1.00 95.81 200 ASP A C 1
ATOM 1620 O O . ASP A 1 200 ? -2.384 -2.384 31.350 1.00 95.81 200 ASP A O 1
ATOM 1624 N N . GLY A 1 201 ? -3.892 -3.164 29.879 1.00 96.44 201 GLY A N 1
ATOM 1625 C CA . GLY A 1 201 ? -5.073 -2.532 30.468 1.00 96.44 201 GLY A CA 1
ATOM 1626 C C . GLY A 1 201 ? -5.212 -1.040 30.146 1.00 96.44 201 GLY A C 1
ATOM 1627 O O . GLY A 1 201 ? -6.150 -0.392 30.613 1.00 96.44 201 GLY A O 1
ATOM 1628 N N . GLN A 1 202 ? -4.304 -0.450 29.358 1.00 97.06 202 GLN A N 1
ATOM 1629 C CA . GLN A 1 202 ? -4.412 0.954 28.975 1.00 97.06 202 GLN A CA 1
ATOM 1630 C C . GLN A 1 202 ? -5.408 1.131 27.831 1.00 97.06 202 GLN A C 1
ATOM 1632 O O . GLN A 1 202 ? -5.356 0.446 26.809 1.00 97.06 202 GLN A O 1
ATOM 1637 N N . VAL A 1 203 ? -6.291 2.122 27.963 1.00 97.44 203 VAL A N 1
ATOM 1638 C CA . VAL A 1 203 ? -7.256 2.463 26.915 1.00 97.44 203 VAL A CA 1
ATOM 1639 C C . VAL A 1 203 ? -6.654 3.478 25.951 1.00 97.44 203 VAL A C 1
ATOM 1641 O O . VAL A 1 203 ? -6.318 4.605 26.320 1.00 97.44 203 VAL A O 1
ATOM 1644 N N . ARG A 1 204 ? -6.577 3.106 24.673 1.00 97.06 204 ARG A N 1
ATOM 1645 C CA . ARG A 1 204 ? -6.138 3.984 23.589 1.00 97.06 204 ARG A CA 1
ATOM 1646 C C . ARG A 1 204 ? -7.324 4.467 22.764 1.00 97.06 204 ARG A C 1
ATOM 1648 O O . ARG A 1 204 ? -8.032 3.676 22.139 1.00 97.06 204 ARG A O 1
ATOM 1655 N N . ARG A 1 205 ? -7.482 5.792 22.692 1.00 97.69 205 ARG A N 1
ATOM 1656 C CA . ARG A 1 205 ? -8.451 6.440 21.797 1.00 97.69 205 ARG A CA 1
ATOM 1657 C C . ARG A 1 205 ? -8.146 6.087 20.343 1.00 97.69 205 ARG A C 1
ATOM 1659 O O . ARG A 1 205 ? -7.023 6.294 19.881 1.00 97.69 205 ARG A O 1
ATOM 1666 N N . SER A 1 206 ? -9.152 5.583 19.646 1.00 97.88 206 SER A N 1
ATOM 1667 C CA . SER A 1 206 ? -9.098 5.157 18.249 1.00 97.88 206 SER A CA 1
ATOM 1668 C C . SER A 1 206 ? -10.384 5.567 17.528 1.00 97.88 206 SER A C 1
ATOM 1670 O O . SER A 1 206 ? -11.322 6.060 18.150 1.00 97.88 206 SER A O 1
ATOM 1672 N N . PHE A 1 207 ? -10.430 5.347 16.218 1.00 98.50 207 PHE A N 1
ATOM 1673 C CA . PHE A 1 207 ? -11.614 5.524 15.388 1.00 98.50 207 PHE A CA 1
ATOM 1674 C C . PHE A 1 207 ? -12.078 4.185 14.824 1.00 98.50 207 PHE A C 1
ATOM 1676 O O . PHE A 1 207 ? -11.246 3.333 14.516 1.00 98.50 207 PHE A O 1
ATOM 1683 N N . ALA A 1 208 ? -13.382 4.012 14.651 1.00 97.69 208 ALA A N 1
ATOM 1684 C CA . ALA A 1 208 ? -13.978 2.828 14.034 1.00 97.69 208 ALA A CA 1
ATOM 1685 C C . ALA A 1 208 ? -15.231 3.203 13.235 1.00 97.69 208 ALA A C 1
ATOM 1687 O O . ALA A 1 208 ? -15.710 4.337 13.318 1.00 97.69 208 ALA A O 1
ATOM 1688 N N . ARG A 1 209 ? -15.778 2.254 12.468 1.00 97.19 209 ARG A N 1
ATOM 1689 C CA . ARG A 1 209 ? -17.101 2.432 11.854 1.00 97.19 209 ARG A CA 1
ATOM 1690 C C . ARG A 1 209 ? -18.189 2.520 12.938 1.00 97.19 209 ARG A C 1
ATOM 1692 O O . ARG A 1 209 ? -18.066 1.842 13.963 1.00 97.19 209 ARG A O 1
ATOM 1699 N N . PRO A 1 210 ? -19.253 3.317 12.726 1.00 95.94 210 PRO A N 1
ATOM 1700 C CA . PRO A 1 210 ? -20.429 3.287 13.591 1.00 95.94 210 PRO A CA 1
ATOM 1701 C C . PRO A 1 210 ? -20.967 1.855 13.738 1.00 95.94 210 PRO A C 1
ATOM 1703 O O . PRO A 1 210 ? -20.910 1.073 12.790 1.00 95.94 210 PRO A O 1
ATOM 1706 N N . GLY A 1 211 ? -21.459 1.504 14.927 1.00 90.00 211 GLY A N 1
ATOM 1707 C CA . GLY A 1 211 ? -22.021 0.177 15.207 1.00 90.00 211 GLY A CA 1
ATOM 1708 C C . GLY A 1 211 ? -21.000 -0.943 15.453 1.00 90.00 211 GLY A C 1
ATOM 1709 O O . GLY A 1 211 ? -21.403 -2.080 15.673 1.00 90.00 211 GLY A O 1
ATOM 1710 N N . ILE A 1 212 ? -19.685 -0.670 15.478 1.00 85.56 212 ILE A N 1
ATOM 1711 C CA . ILE A 1 212 ? -18.661 -1.712 15.720 1.00 85.56 212 ILE A CA 1
ATOM 1712 C C . ILE A 1 212 ? -18.867 -2.479 17.041 1.00 85.56 212 ILE A C 1
ATOM 1714 O O . ILE A 1 212 ? -18.543 -3.659 17.119 1.00 85.56 212 ILE A O 1
ATOM 1718 N N . GLY A 1 213 ? -19.418 -1.818 18.065 1.00 74.69 213 GLY A N 1
ATOM 1719 C CA . GLY A 1 213 ? -19.730 -2.408 19.373 1.00 74.69 213 GLY A CA 1
ATOM 1720 C C . GLY A 1 213 ? -21.148 -2.973 19.493 1.00 74.69 213 GLY A C 1
ATOM 1721 O O . GLY A 1 213 ? -21.497 -3.493 20.543 1.00 74.69 213 GLY A O 1
ATOM 1722 N N . GLU A 1 214 ? -21.963 -2.857 18.442 1.00 79.81 214 GLU A N 1
ATOM 1723 C CA . GLU A 1 214 ? -23.307 -3.450 18.364 1.00 79.81 214 GLU A CA 1
ATOM 1724 C C . GLU A 1 214 ? -23.275 -4.845 17.722 1.00 79.81 214 GLU A C 1
ATOM 1726 O O . GLU A 1 214 ? -24.296 -5.531 17.652 1.00 79.81 214 GLU A O 1
ATOM 1731 N N . ALA A 1 215 ? -22.105 -5.272 17.231 1.00 65.88 215 ALA A N 1
ATOM 1732 C CA . ALA A 1 215 ? -21.903 -6.626 16.747 1.00 65.88 215 ALA A CA 1
ATOM 1733 C C . ALA A 1 215 ? -22.194 -7.632 17.872 1.00 65.88 215 ALA A C 1
ATOM 1735 O O . ALA A 1 215 ? -21.809 -7.417 19.020 1.00 65.88 215 ALA A O 1
ATOM 1736 N N . ALA A 1 216 ? -22.869 -8.731 17.520 1.00 63.09 216 ALA A N 1
ATOM 1737 C CA . ALA A 1 216 ? -23.095 -9.852 18.426 1.00 63.09 216 ALA A CA 1
ATOM 1738 C C . ALA A 1 216 ? -21.776 -10.304 19.069 1.00 63.09 216 ALA A C 1
ATOM 1740 O O . ALA A 1 216 ? -20.714 -10.139 18.458 1.00 63.09 216 ALA A O 1
ATOM 1741 N N . ASP A 1 217 ? -21.870 -10.898 20.264 1.00 77.06 217 ASP A N 1
ATOM 1742 C CA . ASP A 1 217 ? -20.721 -11.463 20.970 1.00 77.06 217 ASP A CA 1
ATOM 1743 C C . ASP A 1 217 ? -19.792 -12.190 19.988 1.00 77.06 217 ASP A C 1
ATOM 1745 O O . ASP A 1 217 ? -20.272 -12.963 19.140 1.00 77.06 217 ASP A O 1
ATOM 1749 N N . PRO A 1 218 ? -18.472 -11.922 20.041 1.00 79.44 218 PRO A N 1
ATOM 1750 C CA . PRO A 1 218 ? -17.542 -12.555 19.128 1.00 79.44 218 PRO A CA 1
ATOM 1751 C C . PRO A 1 218 ? -17.706 -14.076 19.234 1.00 79.44 218 PRO A C 1
ATOM 1753 O O . PRO A 1 218 ? -17.854 -14.603 20.338 1.00 79.44 218 PRO A O 1
ATOM 1756 N N . PRO A 1 219 ? -17.702 -14.802 18.103 1.00 82.62 219 PRO A N 1
ATOM 1757 C CA . PRO A 1 219 ? -17.881 -16.242 18.143 1.00 82.62 219 PRO A CA 1
ATOM 1758 C C . PRO A 1 219 ? -16.766 -16.882 18.969 1.00 82.62 219 PRO A C 1
ATOM 1760 O O . PRO A 1 219 ? -15.614 -16.445 18.907 1.00 82.62 219 PRO A O 1
ATOM 1763 N N . GLU A 1 220 ? -17.105 -17.959 19.678 1.00 88.75 220 GLU A N 1
ATOM 1764 C CA . GLU A 1 220 ? -16.132 -18.757 20.424 1.00 88.75 220 GLU A CA 1
ATOM 1765 C C . GLU A 1 220 ? -14.911 -19.105 19.551 1.00 88.75 220 GLU A C 1
ATOM 1767 O O . GLU A 1 220 ? -15.075 -19.514 18.386 1.00 88.75 220 GLU A O 1
ATOM 1772 N N . PRO A 1 221 ? -13.677 -18.967 20.077 1.00 86.50 221 PRO A N 1
ATOM 1773 C CA . PRO A 1 221 ? -12.478 -19.307 19.335 1.00 86.50 221 PRO A CA 1
ATOM 1774 C C . PRO A 1 221 ? -12.539 -20.762 18.851 1.00 86.50 221 PRO A C 1
ATOM 1776 O O . PRO A 1 221 ? -12.789 -21.680 19.636 1.00 86.50 221 PRO A O 1
ATOM 1779 N N . PRO A 1 222 ? -12.281 -21.036 17.562 1.00 87.88 222 PRO A N 1
ATOM 1780 C CA . PRO A 1 222 ? -12.274 -22.407 17.086 1.00 87.88 222 PRO A CA 1
ATOM 1781 C C . PRO A 1 222 ? -11.109 -23.167 17.731 1.00 87.88 222 PRO A C 1
ATOM 1783 O O . PRO A 1 222 ? -9.984 -22.672 17.740 1.00 87.88 222 PRO A O 1
ATOM 1786 N N . GLY A 1 223 ? -11.318 -24.425 18.132 1.00 92.75 223 GLY A N 1
ATOM 1787 C CA . GLY A 1 223 ? -10.265 -25.306 18.675 1.00 92.75 223 GLY A CA 1
ATOM 1788 C C . GLY A 1 223 ? -9.157 -25.706 17.683 1.00 92.75 223 GLY A C 1
ATOM 1789 O O . GLY A 1 223 ? -8.485 -26.715 17.871 1.00 92.75 223 GLY A O 1
ATOM 1790 N N . ARG A 1 224 ? -8.978 -24.964 16.581 1.00 90.06 224 ARG A N 1
ATOM 1791 C CA . ARG A 1 224 ? -7.964 -25.214 15.553 1.00 90.06 224 ARG A CA 1
ATOM 1792 C C . ARG A 1 224 ? -6.965 -24.068 15.516 1.00 90.06 224 ARG A C 1
ATOM 1794 O O . ARG A 1 224 ? -7.328 -22.955 15.139 1.00 90.06 224 ARG A O 1
ATOM 1801 N N . VAL A 1 225 ? -5.695 -24.395 15.720 1.00 89.75 225 VAL A N 1
ATOM 1802 C CA . VAL A 1 225 ? -4.565 -23.474 15.545 1.00 89.75 225 VAL A CA 1
ATOM 1803 C C . VAL A 1 225 ? -4.465 -22.995 14.088 1.00 89.75 225 VAL A C 1
ATOM 1805 O O . VAL A 1 225 ? -4.777 -23.723 13.136 1.00 89.75 225 VAL A O 1
ATOM 1808 N N . ARG A 1 226 ? -4.061 -21.738 13.893 1.00 87.12 226 ARG A N 1
ATOM 1809 C CA . ARG A 1 226 ? -3.601 -21.209 12.604 1.00 87.12 226 ARG A CA 1
ATOM 1810 C C . ARG A 1 226 ? -2.169 -20.742 12.767 1.00 87.12 226 ARG A C 1
ATOM 1812 O O . ARG A 1 226 ? -1.858 -20.051 13.727 1.00 87.12 226 ARG A O 1
ATOM 1819 N N . ILE A 1 227 ? -1.328 -21.117 11.814 1.00 87.69 227 ILE A N 1
ATOM 1820 C CA . ILE A 1 227 ? 0.031 -20.599 11.709 1.00 87.69 227 ILE A CA 1
ATOM 1821 C C . ILE A 1 227 ? -0.042 -19.404 10.768 1.00 87.69 227 ILE A C 1
ATOM 1823 O O . ILE A 1 227 ? -0.531 -19.537 9.644 1.00 87.69 227 ILE A O 1
ATOM 1827 N N . LEU A 1 228 ? 0.397 -18.246 11.250 1.00 87.56 228 LEU A N 1
ATOM 1828 C CA . LEU A 1 228 ? 0.474 -17.028 10.457 1.00 87.56 228 LEU A CA 1
ATOM 1829 C C . LEU A 1 228 ? 1.882 -16.876 9.888 1.00 87.56 228 LEU A C 1
ATOM 1831 O O . LEU A 1 228 ? 2.870 -17.244 10.524 1.00 87.56 228 LEU A O 1
ATOM 1835 N N . SER A 1 229 ? 1.960 -16.318 8.682 1.00 86.94 229 SER A N 1
ATOM 1836 C CA . SER A 1 229 ? 3.230 -15.848 8.138 1.00 86.94 229 SER A CA 1
ATOM 1837 C C . SER A 1 229 ? 3.786 -14.746 9.044 1.00 86.94 229 SER A C 1
ATOM 1839 O O . SER A 1 229 ? 3.018 -13.932 9.559 1.00 86.94 229 SER A O 1
ATOM 1841 N N . PRO A 1 230 ? 5.109 -14.632 9.202 1.00 82.88 230 PRO A N 1
ATOM 1842 C CA . PRO A 1 230 ? 5.686 -13.509 9.931 1.00 82.88 230 PRO A CA 1
ATOM 1843 C C . PRO A 1 230 ? 5.494 -12.154 9.221 1.00 82.88 230 PRO A C 1
ATOM 1845 O O . PRO A 1 230 ? 5.712 -11.103 9.820 1.00 82.88 230 PRO A O 1
ATOM 1848 N N . PHE A 1 231 ? 5.054 -12.183 7.958 1.00 83.69 231 PHE A N 1
ATOM 1849 C CA . PHE A 1 231 ? 4.627 -11.023 7.170 1.00 83.69 231 PHE A CA 1
ATOM 1850 C C . PHE A 1 231 ? 3.101 -10.955 7.001 1.00 83.69 231 PHE A C 1
ATOM 1852 O O . PHE A 1 231 ? 2.602 -10.263 6.115 1.00 83.69 231 PHE A O 1
ATOM 1859 N N . ASP A 1 232 ? 2.343 -11.711 7.800 1.00 88.00 232 ASP A N 1
ATOM 1860 C CA . ASP A 1 232 ? 0.885 -11.665 7.758 1.00 88.00 232 ASP A CA 1
ATOM 1861 C C . ASP A 1 232 ? 0.384 -10.245 8.095 1.00 88.00 232 ASP A C 1
ATOM 1863 O O . ASP A 1 232 ? 0.904 -9.619 9.028 1.00 88.00 232 ASP A O 1
ATOM 1867 N N . PRO A 1 233 ? -0.626 -9.709 7.381 1.00 84.38 233 PRO A N 1
ATOM 1868 C CA . PRO A 1 233 ? -1.188 -8.392 7.667 1.00 84.38 233 PRO A CA 1
ATOM 1869 C C . PRO A 1 233 ? -1.672 -8.188 9.112 1.00 84.38 233 PRO A C 1
ATOM 1871 O O . PRO A 1 233 ? -1.753 -7.038 9.544 1.00 84.38 233 PRO A O 1
ATOM 1874 N N . ALA A 1 234 ? -1.973 -9.261 9.852 1.00 85.00 234 ALA A N 1
ATOM 1875 C CA . ALA A 1 234 ? -2.316 -9.197 11.273 1.00 85.00 234 ALA A CA 1
ATOM 1876 C C . ALA A 1 234 ? -1.100 -8.975 12.196 1.00 85.00 234 ALA A C 1
ATOM 1878 O O . ALA A 1 234 ? -1.262 -8.450 13.294 1.00 85.00 234 ALA A O 1
ATOM 1879 N N . LEU A 1 235 ? 0.107 -9.358 11.763 1.00 87.88 235 LEU A N 1
ATOM 1880 C CA . LEU A 1 235 ? 1.342 -9.315 12.563 1.00 87.88 235 LEU A CA 1
ATOM 1881 C C . LEU A 1 235 ? 2.370 -8.289 12.070 1.00 87.88 235 LEU A C 1
ATOM 1883 O O . LEU A 1 235 ? 3.336 -7.999 12.776 1.00 87.88 235 LEU A O 1
ATOM 1887 N N . ARG A 1 236 ? 2.183 -7.723 10.870 1.00 86.56 236 ARG A N 1
ATOM 1888 C CA . ARG A 1 236 ? 3.133 -6.760 10.286 1.00 86.56 236 ARG A CA 1
ATOM 1889 C C . ARG A 1 236 ? 3.365 -5.519 11.154 1.00 86.56 236 ARG A C 1
ATOM 1891 O O . ARG A 1 236 ? 4.492 -5.038 11.241 1.00 86.56 236 ARG A O 1
ATOM 1898 N N . ASP A 1 237 ? 2.319 -5.007 11.803 1.00 90.56 237 ASP A N 1
ATOM 1899 C CA . ASP A 1 237 ? 2.418 -3.892 12.743 1.00 90.56 237 ASP A CA 1
ATOM 1900 C C . ASP A 1 237 ? 2.677 -4.467 14.134 1.00 90.56 237 ASP A C 1
ATOM 1902 O O . ASP A 1 237 ? 1.759 -4.757 14.901 1.00 90.56 237 ASP A O 1
ATOM 1906 N N . ARG A 1 238 ? 3.961 -4.676 14.428 1.00 89.62 238 ARG A N 1
ATOM 1907 C CA . ARG A 1 238 ? 4.417 -5.323 15.665 1.00 89.62 238 ARG A CA 1
ATOM 1908 C C . ARG A 1 238 ? 4.044 -4.518 16.902 1.00 89.62 238 ARG A C 1
ATOM 1910 O O . ARG A 1 238 ? 3.615 -5.102 17.887 1.00 89.62 238 ARG A O 1
ATOM 1917 N N . ASN A 1 239 ? 4.120 -3.190 16.820 1.00 91.12 239 ASN A N 1
ATOM 1918 C CA . ASN A 1 239 ? 3.730 -2.305 17.918 1.00 91.12 239 ASN A CA 1
ATOM 1919 C C . ASN A 1 239 ? 2.229 -2.428 18.208 1.00 91.12 239 ASN A C 1
ATOM 1921 O O . ASN A 1 239 ? 1.803 -2.380 19.361 1.00 91.12 239 ASN A O 1
ATOM 1925 N N . ARG A 1 240 ? 1.402 -2.583 17.167 1.00 93.56 240 ARG A N 1
ATOM 1926 C CA . ARG A 1 240 ? -0.029 -2.843 17.332 1.00 93.56 240 ARG A CA 1
ATOM 1927 C C . ARG A 1 240 ? -0.299 -4.247 17.871 1.00 93.56 240 ARG A C 1
ATOM 1929 O O . ARG A 1 240 ? -1.143 -4.372 18.753 1.00 93.56 240 ARG A O 1
ATOM 1936 N N . ALA A 1 241 ? 0.396 -5.272 17.382 1.00 93.31 241 ALA A N 1
ATOM 1937 C CA . ALA A 1 241 ? 0.243 -6.648 17.859 1.00 93.31 241 ALA A CA 1
ATOM 1938 C C . ALA A 1 241 ? 0.625 -6.790 19.344 1.00 93.31 241 ALA A C 1
ATOM 1940 O O . ALA A 1 241 ? -0.132 -7.367 20.123 1.00 93.31 241 ALA A O 1
ATOM 1941 N N . GLU A 1 242 ? 1.747 -6.194 19.750 1.00 94.00 242 GLU A N 1
ATOM 1942 C CA . GLU A 1 242 ? 2.197 -6.150 21.142 1.00 94.00 242 GLU A CA 1
ATOM 1943 C C . GLU A 1 242 ? 1.200 -5.391 22.023 1.00 94.00 242 GLU A C 1
ATOM 1945 O O . GLU A 1 242 ? 0.772 -5.914 23.047 1.00 94.00 242 GLU A O 1
ATOM 1950 N N . ARG A 1 243 ? 0.738 -4.209 21.589 1.00 94.88 243 ARG A N 1
ATOM 1951 C CA . ARG A 1 243 ? -0.261 -3.428 22.335 1.00 94.88 243 ARG A CA 1
ATOM 1952 C C . ARG A 1 243 ? -1.574 -4.182 22.535 1.00 94.88 243 ARG A C 1
ATOM 1954 O O . ARG A 1 243 ? -2.149 -4.105 23.610 1.00 94.88 243 ARG A O 1
ATOM 1961 N N . LEU A 1 244 ? -2.094 -4.837 21.497 1.00 94.94 244 LEU A N 1
ATOM 1962 C CA . LEU A 1 244 ? -3.416 -5.469 21.553 1.00 94.94 244 LEU A CA 1
ATOM 1963 C C . LEU A 1 244 ? -3.399 -6.826 22.255 1.00 94.94 244 LEU A C 1
ATOM 1965 O O . LEU A 1 244 ? -4.370 -7.174 22.914 1.00 94.94 244 LEU A O 1
ATOM 1969 N N . PHE A 1 245 ? -2.322 -7.594 22.099 1.00 93.75 245 PHE A N 1
ATOM 1970 C CA . PHE A 1 245 ? -2.305 -9.004 22.497 1.00 93.75 245 PHE A CA 1
ATOM 1971 C C . PHE A 1 245 ? -1.170 -9.363 23.458 1.00 93.75 245 PHE A C 1
ATOM 1973 O O . PHE A 1 245 ? -1.029 -10.531 23.807 1.00 93.75 245 PHE A O 1
ATOM 1980 N N . GLY A 1 246 ? -0.317 -8.408 23.841 1.00 94.69 246 GLY A N 1
ATOM 1981 C CA . GLY A 1 246 ? 0.892 -8.688 24.624 1.00 94.69 246 GLY A CA 1
ATOM 1982 C C . GLY A 1 246 ? 1.885 -9.570 23.863 1.00 94.69 246 GLY A C 1
ATOM 1983 O O . GLY A 1 246 ? 2.776 -10.176 24.454 1.00 94.69 246 GLY A O 1
ATOM 1984 N N . PHE A 1 247 ? 1.712 -9.690 22.544 1.00 92.00 247 PHE A N 1
ATOM 1985 C CA . PHE A 1 247 ? 2.487 -10.592 21.712 1.00 92.00 247 PHE A CA 1
ATOM 1986 C C . PHE A 1 247 ? 3.717 -9.874 21.163 1.00 92.00 247 PHE A C 1
ATOM 1988 O O . PHE A 1 247 ? 3.674 -9.245 20.103 1.00 92.00 247 PHE A O 1
ATOM 1995 N N . HIS A 1 248 ? 4.823 -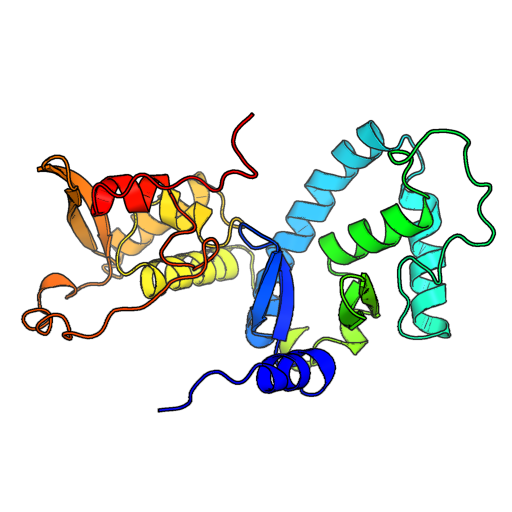9.977 21.897 1.00 88.69 248 HIS A N 1
ATOM 1996 C CA . HIS A 1 248 ? 6.111 -9.488 21.429 1.00 88.69 248 HIS A CA 1
ATOM 1997 C C . HIS A 1 248 ? 6.701 -10.458 20.397 1.00 88.69 248 HIS A C 1
ATOM 1999 O O . HIS A 1 248 ? 7.073 -11.587 20.719 1.00 88.69 248 HIS A O 1
ATOM 2005 N N . TYR A 1 249 ? 6.799 -10.011 19.144 1.00 83.62 249 TYR A N 1
ATOM 2006 C CA . TYR A 1 249 ? 7.348 -10.799 18.045 1.00 83.62 249 TYR A CA 1
ATOM 2007 C C . TYR A 1 249 ? 8.378 -10.011 17.242 1.00 83.62 249 TYR A C 1
ATOM 2009 O O . TYR A 1 249 ? 8.112 -8.906 16.764 1.00 83.62 249 TYR A O 1
ATOM 2017 N N . ARG A 1 250 ? 9.545 -10.619 17.013 1.00 81.44 250 ARG A N 1
ATOM 2018 C CA . ARG A 1 250 ? 10.589 -10.091 16.133 1.00 81.44 250 ARG A CA 1
ATOM 2019 C C . ARG A 1 250 ? 11.176 -11.232 15.312 1.00 81.44 250 ARG A C 1
ATOM 2021 O O . ARG A 1 250 ? 11.542 -12.264 15.861 1.00 81.44 250 ARG A O 1
ATOM 2028 N N . ILE A 1 251 ? 11.259 -11.045 13.995 1.00 78.88 251 ILE A N 1
ATOM 2029 C CA . ILE A 1 251 ? 11.964 -12.003 13.135 1.00 78.88 251 ILE A CA 1
ATOM 2030 C C . ILE A 1 251 ? 13.463 -11.892 13.424 1.00 78.88 251 ILE A C 1
ATOM 2032 O O . ILE A 1 251 ? 13.984 -10.777 13.467 1.00 78.88 251 ILE A O 1
ATOM 2036 N N . GLU A 1 252 ? 14.143 -13.028 13.560 1.00 81.50 252 GLU A N 1
ATOM 2037 C CA . GLU A 1 252 ? 15.585 -13.114 13.832 1.00 81.50 252 GLU A CA 1
ATOM 2038 C C . GLU A 1 252 ? 16.436 -12.350 12.804 1.00 81.50 252 GLU A C 1
ATOM 2040 O O . GLU A 1 252 ? 17.394 -11.691 13.178 1.00 81.50 252 GLU A O 1
ATOM 2045 N N . VAL A 1 253 ? 16.007 -12.284 11.535 1.00 77.12 253 VAL A N 1
ATOM 2046 C CA . VAL A 1 253 ? 16.668 -11.480 10.481 1.00 77.12 253 VAL A CA 1
ATOM 2047 C C . VAL A 1 253 ? 16.728 -9.969 10.783 1.00 77.12 253 VAL A C 1
ATOM 2049 O O . VAL A 1 253 ? 17.418 -9.223 10.095 1.00 77.12 253 VAL A O 1
ATOM 2052 N N . PHE A 1 254 ? 15.992 -9.493 11.792 1.00 72.06 254 PHE A N 1
ATOM 2053 C CA . PHE A 1 254 ? 15.986 -8.097 12.242 1.00 72.06 254 PHE A CA 1
ATOM 2054 C C . PHE A 1 254 ? 16.659 -7.890 13.605 1.00 72.06 254 PHE A C 1
ATOM 2056 O O . PHE A 1 254 ? 16.467 -6.831 14.216 1.00 72.06 254 PHE A O 1
ATOM 2063 N N . VAL A 1 255 ? 17.367 -8.888 14.124 1.00 72.38 255 VAL A N 1
ATOM 2064 C CA . VAL A 1 255 ? 18.138 -8.830 15.372 1.00 72.38 255 VAL A CA 1
ATOM 2065 C C . VAL A 1 255 ? 19.629 -8.888 14.996 1.00 72.38 255 VAL A C 1
ATOM 2067 O O . VAL A 1 255 ? 19.952 -9.588 14.038 1.00 72.38 255 VAL A O 1
ATOM 2070 N N . PRO A 1 256 ? 20.506 -8.090 15.638 1.00 61.75 256 PRO A N 1
ATOM 2071 C CA . PRO A 1 256 ? 21.946 -8.132 15.375 1.00 61.75 256 PRO A CA 1
ATOM 2072 C C . PRO A 1 256 ? 22.587 -9.480 15.712 1.00 61.75 256 PRO A C 1
ATOM 2074 O O . PRO A 1 256 ? 22.060 -10.176 16.610 1.00 61.75 256 PRO A O 1
#

Sequence (256 aa):
RPSYRPDNLARLHDRDRKLFEHWTHDASIIPAAYFPHWRLRFARDEARLRERWAKWHGDGFDTQFEAVLEEVARRGPVSTADVGEAEERRSGGWWEWNPSKIALEYLWRVGKLSVVRRDAFRKVYDLTERVVPAEHLAPVPDPAETVDWACNAAIDRLGFATSGEVAAFLAKVTPTEAKDWCAGALRRAEIVEVGIEGADGQVRRSFARPGIGEAADPPEPPGRVRILSPFDPALRDRNRAERLFGFHYRIEVFVP